Protein AF-A0A9P8DCQ0-F1 (afdb_monomer)

Organism: NCBI:txid1042133

Sequence (235 aa):
MNDKNYMPTCKTIYHKASIMKLSYSIAKILSLTAQFTSAELKCRPEGPVLPRPTALTKSPIFQAAANNLTETLNAALCGSITAGWPTNNVSFSLAVVSAEQDDPGVPIWEYHHLAAANTKGTKKLDRDSQYLIGSVTKVFTDYVLLKSGMNIDAPVTEYLPGLDGKSKIQWRDVTLRMLASYLGGTPANYGFSDFYLLKEVFLAYGLPTIEDDDYPPCGVIGLNKACTGQGTKNS

Mean predicted aligned error: 14.47 Å

Structure (mmCIF, N/CA/C/O backbone):
data_AF-A0A9P8DCQ0-F1
#
_entry.id   AF-A0A9P8DCQ0-F1
#
loop_
_atom_site.group_PDB
_atom_site.id
_atom_site.type_symbol
_atom_site.label_atom_id
_atom_site.label_alt_id
_atom_site.label_comp_id
_atom_site.label_asym_id
_atom_site.label_entity_id
_atom_site.label_seq_id
_atom_site.pdbx_PDB_ins_code
_atom_site.Cartn_x
_atom_site.Cartn_y
_atom_site.Cartn_z
_atom_site.occupancy
_atom_site.B_iso_or_equiv
_atom_site.auth_seq_id
_atom_site.auth_comp_id
_atom_site.auth_asym_id
_atom_site.auth_atom_id
_atom_site.pdbx_PDB_model_num
ATOM 1 N N . MET A 1 1 ? 21.197 -23.097 -12.018 1.00 29.58 1 MET A N 1
ATOM 2 C CA . MET A 1 1 ? 22.461 -23.277 -12.762 1.00 29.58 1 MET A CA 1
ATOM 3 C C . MET A 1 1 ? 22.389 -22.382 -13.991 1.00 29.58 1 MET A C 1
ATOM 5 O O . MET A 1 1 ? 21.412 -22.483 -14.720 1.00 29.58 1 MET A O 1
ATOM 9 N N . ASN A 1 2 ? 23.383 -21.500 -14.137 1.00 28.34 2 ASN A N 1
ATOM 10 C CA . ASN A 1 2 ? 23.559 -20.409 -15.114 1.00 28.34 2 ASN A CA 1
ATOM 11 C C . ASN A 1 2 ? 22.865 -19.065 -14.823 1.00 28.34 2 ASN A C 1
ATOM 13 O O . ASN A 1 2 ? 21.814 -18.736 -15.364 1.00 28.34 2 ASN A O 1
ATOM 17 N N . ASP A 1 3 ? 23.578 -18.279 -14.009 1.00 35.12 3 ASP A N 1
ATOM 18 C CA . ASP A 1 3 ? 23.578 -16.816 -13.943 1.00 35.12 3 ASP A CA 1
ATOM 19 C C . ASP A 1 3 ? 23.803 -16.161 -15.310 1.00 35.12 3 ASP A C 1
ATOM 21 O O . ASP A 1 3 ? 24.775 -16.496 -15.993 1.00 35.12 3 ASP A O 1
ATOM 25 N N . LYS A 1 4 ? 23.009 -15.131 -15.633 1.00 30.77 4 LYS A N 1
ATOM 26 C CA . LYS A 1 4 ? 23.483 -13.961 -16.390 1.00 30.77 4 LYS A CA 1
ATOM 27 C C . LYS A 1 4 ? 22.794 -12.689 -15.893 1.00 30.77 4 LYS A C 1
ATOM 29 O O . LYS A 1 4 ? 21.597 -12.501 -16.082 1.00 30.77 4 LYS A O 1
ATOM 34 N N . ASN A 1 5 ? 23.601 -11.816 -15.292 1.00 35.66 5 ASN A N 1
ATOM 35 C CA . ASN A 1 5 ? 23.309 -10.409 -15.031 1.00 35.66 5 ASN A CA 1
ATOM 36 C C . ASN A 1 5 ? 22.755 -9.733 -16.293 1.00 35.66 5 ASN A C 1
ATOM 38 O O . ASN A 1 5 ? 23.461 -9.629 -17.297 1.00 35.66 5 ASN A O 1
ATOM 42 N N . TYR A 1 6 ? 21.516 -9.252 -16.233 1.00 35.41 6 TYR A N 1
ATOM 43 C CA . TYR A 1 6 ? 20.923 -8.443 -17.292 1.00 35.41 6 TYR A CA 1
ATOM 44 C C . TYR A 1 6 ? 21.083 -6.961 -16.929 1.00 35.41 6 TYR A C 1
ATOM 46 O O . TYR A 1 6 ? 20.207 -6.353 -16.325 1.00 35.41 6 TYR A O 1
ATOM 54 N N . MET A 1 7 ? 22.239 -6.383 -17.263 1.00 33.69 7 MET A N 1
ATOM 55 C CA . MET A 1 7 ? 22.342 -4.934 -17.469 1.00 33.69 7 MET A CA 1
ATOM 56 C C . MET A 1 7 ? 21.831 -4.650 -18.887 1.00 33.69 7 MET A C 1
ATOM 58 O O . MET A 1 7 ? 22.452 -5.136 -19.839 1.00 33.69 7 MET A O 1
ATOM 62 N N . PRO A 1 8 ? 20.742 -3.887 -19.081 1.00 39.25 8 PRO A N 1
ATOM 63 C CA . PRO A 1 8 ? 20.335 -3.498 -20.419 1.00 39.25 8 PRO A CA 1
ATOM 64 C C . PRO A 1 8 ? 21.358 -2.495 -20.966 1.00 39.25 8 PRO A C 1
ATOM 66 O O . PRO A 1 8 ? 21.516 -1.382 -20.470 1.00 39.25 8 PRO A O 1
ATOM 69 N N . THR A 1 9 ? 22.102 -2.922 -21.982 1.00 39.12 9 THR A N 1
ATOM 70 C CA . THR A 1 9 ? 22.986 -2.055 -22.762 1.00 39.12 9 THR A CA 1
ATOM 71 C C . THR A 1 9 ? 22.140 -1.284 -23.771 1.00 39.12 9 THR A C 1
ATOM 73 O O . THR A 1 9 ? 21.475 -1.872 -24.622 1.00 39.12 9 THR A O 1
ATOM 76 N N . CYS A 1 10 ? 22.153 0.046 -23.673 1.00 38.25 10 CYS A N 1
ATOM 77 C CA . CYS A 1 10 ? 21.447 0.931 -24.597 1.00 38.25 10 CYS A CA 1
ATOM 78 C C . CYS A 1 10 ? 22.117 0.897 -25.980 1.00 38.25 10 CYS A C 1
ATOM 80 O O . CYS A 1 10 ? 23.258 1.337 -26.131 1.00 38.25 10 CYS A O 1
ATOM 82 N N . LYS A 1 11 ? 21.412 0.396 -27.002 1.00 34.62 11 LYS A N 1
ATOM 83 C CA . LYS A 1 11 ? 21.819 0.504 -28.410 1.00 34.62 11 LYS A CA 1
ATOM 84 C C . LYS A 1 11 ? 20.709 1.173 -29.216 1.00 34.62 11 LYS A C 1
ATOM 86 O O . LYS A 1 11 ? 19.638 0.607 -29.398 1.00 34.62 11 LYS A O 1
ATOM 91 N N . THR A 1 12 ? 20.991 2.367 -29.723 1.00 32.81 12 THR A N 1
ATOM 92 C CA . THR A 1 12 ? 20.125 3.110 -30.644 1.00 32.81 12 THR A CA 1
ATOM 93 C C . THR A 1 12 ? 20.248 2.511 -32.047 1.00 32.81 12 THR A C 1
ATOM 95 O O . THR A 1 12 ? 21.337 2.523 -32.621 1.00 32.81 12 THR A O 1
ATOM 98 N N . ILE A 1 13 ? 19.158 1.986 -32.616 1.00 35.69 13 ILE A N 1
ATOM 99 C CA . ILE A 1 13 ? 19.122 1.512 -34.009 1.00 35.69 13 ILE A CA 1
ATOM 100 C C . ILE A 1 13 ? 18.296 2.498 -34.839 1.00 35.69 13 ILE A C 1
ATOM 102 O O . ILE A 1 13 ? 17.079 2.573 -34.705 1.00 35.69 13 ILE A O 1
ATOM 106 N N . TYR A 1 14 ? 18.967 3.240 -35.720 1.00 32.09 14 TYR A N 1
ATOM 107 C CA . TYR A 1 14 ? 18.333 3.983 -36.809 1.00 32.09 14 TYR A CA 1
ATOM 108 C C . TYR A 1 14 ? 18.176 3.054 -38.019 1.00 32.09 14 TYR A C 1
ATOM 110 O O . TYR A 1 14 ? 19.175 2.612 -38.586 1.00 32.09 14 TYR A O 1
ATOM 118 N N . HIS A 1 15 ? 16.942 2.789 -38.456 1.00 32.66 15 HIS A N 1
ATOM 119 C CA . HIS A 1 15 ? 16.687 2.140 -39.745 1.00 32.66 15 HIS A CA 1
ATOM 120 C C . HIS A 1 15 ? 16.396 3.183 -40.831 1.00 32.66 15 HIS A C 1
ATOM 122 O O . HIS A 1 15 ? 15.429 3.937 -40.766 1.00 32.66 15 HIS A O 1
ATOM 128 N N . LYS A 1 16 ? 17.253 3.196 -41.857 1.00 34.62 16 LYS A N 1
ATOM 129 C CA . LYS A 1 16 ? 17.080 3.928 -43.118 1.00 34.62 16 LYS A CA 1
ATOM 130 C C . LYS A 1 16 ? 16.095 3.141 -43.995 1.00 34.62 16 LYS A C 1
ATOM 132 O O . LYS A 1 16 ? 16.391 2.008 -44.368 1.00 34.62 16 LYS A O 1
ATOM 137 N N . ALA A 1 17 ? 14.934 3.713 -44.308 1.00 32.06 17 ALA A N 1
ATOM 138 C CA . ALA A 1 17 ? 13.965 3.106 -45.220 1.00 32.06 17 ALA A CA 1
ATOM 139 C C . ALA A 1 17 ? 14.429 3.255 -46.682 1.00 32.06 17 ALA A C 1
ATOM 141 O O . ALA A 1 17 ? 14.790 4.348 -47.118 1.00 32.06 17 ALA A O 1
ATOM 142 N N . SER A 1 18 ? 14.420 2.148 -47.426 1.00 33.22 18 SER A N 1
ATOM 143 C CA . SER A 1 18 ? 14.695 2.101 -48.865 1.00 33.22 18 SER A CA 1
ATOM 144 C C . SER A 1 18 ? 13.376 2.171 -49.637 1.00 33.22 18 SER A C 1
ATOM 146 O O . SER A 1 18 ? 12.435 1.444 -49.324 1.00 33.22 18 SER A O 1
ATOM 148 N N . ILE A 1 19 ? 13.298 3.054 -50.634 1.00 38.53 19 ILE A N 1
ATOM 149 C CA . ILE A 1 19 ? 12.125 3.239 -51.497 1.00 38.53 19 ILE A CA 1
ATOM 150 C C . ILE A 1 19 ? 12.303 2.341 -52.724 1.00 38.53 19 ILE A C 1
ATOM 152 O O . ILE A 1 19 ? 13.235 2.549 -53.499 1.00 38.53 19 ILE A O 1
ATOM 156 N N . MET A 1 20 ? 11.398 1.381 -52.940 1.00 32.81 20 MET A N 1
ATOM 157 C CA . MET A 1 20 ? 11.328 0.613 -54.188 1.00 32.81 20 MET A CA 1
ATOM 158 C C . MET A 1 20 ? 9.995 0.864 -54.899 1.00 32.81 20 MET A C 1
ATOM 160 O O . MET A 1 20 ? 8.933 0.905 -54.281 1.00 32.81 20 MET A O 1
ATOM 164 N N . LYS A 1 21 ? 10.099 1.121 -56.206 1.00 34.47 21 LYS A N 1
ATOM 165 C CA . LYS A 1 21 ? 9.047 1.632 -57.087 1.00 34.47 21 LYS A CA 1
ATOM 166 C C . LYS A 1 21 ? 7.967 0.597 -57.410 1.00 34.47 21 LYS A C 1
ATOM 168 O O . LYS A 1 21 ? 8.227 -0.591 -57.568 1.00 34.47 21 LYS A O 1
ATOM 173 N N . LEU A 1 22 ? 6.771 1.148 -57.581 1.00 36.00 22 LEU A N 1
ATOM 174 C CA . LEU A 1 22 ? 5.516 0.548 -58.014 1.00 36.00 22 LEU A CA 1
ATOM 175 C C . LEU A 1 22 ? 5.602 -0.005 -59.452 1.00 36.00 22 LEU A C 1
ATOM 177 O O . LEU A 1 22 ? 6.046 0.705 -60.353 1.00 36.00 22 LEU A O 1
ATOM 181 N N . SER A 1 23 ? 5.077 -1.209 -59.692 1.00 35.44 23 SER A N 1
ATOM 182 C CA . SER A 1 23 ? 4.563 -1.595 -61.013 1.00 35.44 23 SER A CA 1
ATOM 183 C C . SER A 1 23 ? 3.246 -2.357 -60.843 1.00 35.44 23 SER A C 1
ATOM 185 O O . SER A 1 23 ? 3.130 -3.254 -60.011 1.00 35.44 23 SER A O 1
ATOM 187 N N . TYR A 1 24 ? 2.232 -1.894 -61.571 1.00 43.34 24 TYR A N 1
ATOM 188 C CA . TYR A 1 24 ? 0.854 -2.375 -61.567 1.00 43.34 24 TYR A CA 1
ATOM 189 C C . TYR A 1 24 ? 0.715 -3.634 -62.424 1.00 43.34 24 TYR A C 1
ATOM 191 O O . TYR A 1 24 ? 1.209 -3.653 -63.550 1.00 43.34 24 TYR A O 1
ATOM 199 N N . SER A 1 25 ? -0.072 -4.611 -61.972 1.00 39.50 25 SER A N 1
ATOM 200 C CA . SER A 1 25 ? -0.915 -5.430 -62.854 1.00 39.50 25 SER A CA 1
ATOM 201 C C . SER A 1 25 ? -2.042 -6.099 -62.071 1.00 39.50 25 SER A C 1
ATOM 203 O O . SER A 1 25 ? -1.888 -6.516 -60.928 1.00 39.50 25 SER A O 1
ATOM 205 N N . ILE A 1 26 ? -3.205 -6.096 -62.709 1.00 50.81 26 ILE A N 1
ATOM 206 C CA . ILE A 1 26 ? -4.545 -6.284 -62.161 1.00 50.81 26 ILE A CA 1
ATOM 207 C C . ILE A 1 26 ? -4.890 -7.775 -62.133 1.00 50.81 26 ILE A C 1
ATOM 209 O O . ILE A 1 26 ? -4.870 -8.424 -63.173 1.00 50.81 26 ILE A O 1
ATOM 213 N N . ALA A 1 27 ? -5.322 -8.288 -60.982 1.00 43.25 27 ALA A N 1
ATOM 214 C CA . ALA A 1 27 ? -6.131 -9.500 -60.912 1.00 43.25 27 ALA A CA 1
ATOM 215 C C . ALA A 1 27 ? -7.228 -9.298 -59.863 1.00 43.25 27 ALA A C 1
ATOM 217 O O . ALA A 1 27 ? -6.975 -9.227 -58.662 1.00 43.25 27 ALA A O 1
ATOM 218 N N . LYS A 1 28 ? -8.459 -9.141 -60.356 1.00 46.97 28 LYS A N 1
ATOM 219 C CA . LYS A 1 28 ? -9.685 -9.079 -59.562 1.00 46.97 28 LYS A CA 1
ATOM 220 C C . LYS A 1 28 ? -9.848 -10.398 -58.804 1.00 46.97 28 LYS A C 1
ATOM 222 O O . LYS A 1 28 ? -10.076 -11.425 -59.436 1.00 46.97 28 LYS A O 1
ATOM 227 N N . ILE A 1 29 ? -9.799 -10.357 -57.475 1.00 46.56 29 ILE A N 1
ATOM 228 C CA . ILE A 1 29 ? -10.346 -11.418 -56.627 1.00 46.56 29 ILE A CA 1
ATOM 229 C C . ILE A 1 29 ? -11.348 -10.779 -55.674 1.00 46.56 29 ILE A C 1
ATOM 231 O O . ILE A 1 29 ? -11.058 -9.832 -54.947 1.00 46.56 29 ILE A O 1
ATOM 235 N N . LEU A 1 30 ? -12.561 -11.304 -55.775 1.00 49.69 30 LEU A N 1
ATOM 236 C CA . LEU A 1 30 ? -13.722 -11.035 -54.958 1.00 49.69 30 LEU A CA 1
ATOM 237 C C . LEU A 1 30 ? -13.410 -11.437 -53.507 1.00 49.69 30 LEU A C 1
ATOM 239 O O . LEU A 1 30 ? -13.462 -12.614 -53.170 1.00 49.69 30 LEU A O 1
ATOM 243 N N . SER A 1 31 ? -13.101 -10.464 -52.657 1.00 40.66 31 SER A N 1
ATOM 244 C CA . SER A 1 31 ? -13.114 -10.650 -51.208 1.00 40.66 31 SER A CA 1
ATOM 245 C C . SER A 1 31 ? -14.017 -9.589 -50.623 1.00 40.66 31 SER A C 1
ATOM 247 O O . SER A 1 31 ? -13.700 -8.401 -50.617 1.00 40.66 31 SER A O 1
ATOM 249 N N . LEU A 1 32 ? -15.176 -10.051 -50.170 1.00 45.62 32 LEU A N 1
ATOM 250 C CA . LEU A 1 32 ? -16.113 -9.336 -49.327 1.00 45.62 32 LEU A CA 1
ATOM 251 C C . LEU A 1 32 ? -15.395 -9.023 -48.004 1.00 45.62 32 LEU A C 1
ATOM 253 O O . LEU A 1 32 ? -15.536 -9.734 -47.014 1.00 45.62 32 LEU A O 1
ATOM 257 N N . THR A 1 33 ? -14.531 -8.009 -47.996 1.00 46.78 33 THR A N 1
ATOM 258 C CA . THR A 1 33 ? -13.941 -7.505 -46.762 1.00 46.78 33 THR A CA 1
ATOM 259 C C . THR A 1 33 ? -15.054 -6.797 -46.019 1.00 46.78 33 THR A C 1
ATOM 261 O O . THR A 1 33 ? -15.404 -5.660 -46.341 1.00 46.78 33 THR A O 1
ATOM 264 N N . ALA A 1 34 ? -15.629 -7.505 -45.048 1.00 46.94 34 ALA A N 1
ATOM 265 C CA . ALA A 1 34 ? -16.358 -6.895 -43.958 1.00 46.94 34 ALA A CA 1
ATOM 266 C C . ALA A 1 34 ? -15.535 -5.694 -43.487 1.00 46.94 34 ALA A C 1
ATOM 268 O O . ALA A 1 34 ? -14.396 -5.835 -43.038 1.00 46.94 34 ALA A O 1
ATOM 269 N N . GLN A 1 35 ? -16.090 -4.501 -43.669 1.00 44.62 35 GLN A N 1
ATOM 270 C CA . GLN A 1 35 ? -15.614 -3.327 -42.970 1.00 44.62 35 GLN A CA 1
ATOM 271 C C . GLN A 1 35 ? -15.787 -3.661 -41.491 1.00 44.62 35 GLN A C 1
ATOM 273 O O . GLN A 1 35 ? -16.899 -3.628 -40.969 1.00 44.62 35 GLN A O 1
ATOM 278 N N . PHE A 1 36 ? -14.703 -4.049 -40.819 1.00 48.69 36 PHE A N 1
ATOM 279 C CA . PHE A 1 36 ? -14.660 -3.961 -39.372 1.00 48.69 36 PHE A CA 1
ATOM 280 C C . PHE A 1 36 ? -14.778 -2.475 -39.073 1.00 48.69 36 PHE A C 1
ATOM 282 O O . PHE A 1 36 ? -13.815 -1.718 -39.164 1.00 48.69 36 PHE A O 1
ATOM 289 N N . THR A 1 37 ? -16.004 -2.038 -38.810 1.00 45.09 37 THR A N 1
ATOM 290 C CA . THR A 1 37 ? -16.252 -0.774 -38.147 1.00 45.09 37 THR A CA 1
ATOM 291 C C . THR A 1 37 ? -15.443 -0.828 -36.861 1.00 45.09 37 THR A C 1
ATOM 293 O O . THR A 1 37 ? -15.770 -1.600 -35.957 1.00 45.09 37 THR A O 1
ATOM 296 N N . SER A 1 38 ? -14.371 -0.046 -36.775 1.00 51.38 38 SER A N 1
ATOM 297 C CA . SER A 1 38 ? -13.832 0.361 -35.487 1.00 51.38 38 SER A CA 1
ATOM 298 C C . SER A 1 38 ? -14.968 1.100 -34.794 1.00 51.38 38 SER A C 1
ATOM 300 O O . SER A 1 38 ? -15.191 2.282 -35.047 1.00 51.38 38 SER A O 1
ATOM 302 N N . ALA A 1 39 ? -15.762 0.385 -34.000 1.00 49.53 39 ALA A N 1
ATOM 303 C CA . ALA A 1 39 ? -16.695 1.013 -33.093 1.00 49.53 39 ALA A CA 1
ATOM 304 C C . ALA A 1 39 ? -15.829 1.764 -32.080 1.00 49.53 39 ALA A C 1
ATOM 306 O O . ALA A 1 39 ? -15.316 1.176 -31.128 1.00 49.53 39 ALA A O 1
ATOM 307 N N . GLU A 1 40 ? -15.579 3.049 -32.344 1.00 53.84 40 GLU A N 1
ATOM 308 C CA . GLU A 1 40 ? -15.023 3.951 -31.347 1.00 53.84 40 GLU A CA 1
ATOM 309 C C . GLU A 1 40 ? -15.917 3.848 -30.111 1.00 53.84 40 GLU A C 1
ATOM 311 O O . GLU A 1 40 ? -17.104 4.177 -30.132 1.00 53.84 40 GLU A O 1
ATOM 316 N N . LEU A 1 41 ? -15.327 3.352 -29.029 1.00 54.00 41 LEU A N 1
ATOM 317 C CA . LEU A 1 41 ? -15.967 3.050 -27.756 1.00 54.00 41 LEU A CA 1
ATOM 318 C C . LEU A 1 41 ? -16.305 4.332 -26.964 1.00 54.00 41 LEU A C 1
ATOM 320 O O . LEU A 1 41 ? -16.111 4.380 -25.753 1.00 54.00 41 LEU A O 1
ATOM 324 N N . LYS A 1 42 ? -16.741 5.404 -27.636 1.00 55.81 42 LYS A N 1
ATOM 325 C CA . LYS A 1 42 ? -16.906 6.742 -27.043 1.00 55.81 42 LYS A CA 1
ATOM 326 C C . LYS A 1 42 ? -18.213 6.939 -26.273 1.00 55.81 42 LYS A C 1
ATOM 328 O O . LYS A 1 42 ? -18.301 7.890 -25.509 1.00 55.81 42 LYS A O 1
ATOM 333 N N . CYS A 1 43 ? -19.199 6.050 -26.422 1.00 60.88 43 CYS A N 1
ATOM 334 C CA . CYS A 1 43 ? -20.544 6.263 -25.870 1.00 60.88 43 CYS A CA 1
ATOM 335 C C . CYS A 1 43 ? -21.141 5.018 -25.193 1.00 60.88 43 CYS A C 1
ATOM 337 O O . CYS A 1 43 ? -22.285 4.661 -25.470 1.00 60.88 43 CYS A O 1
ATOM 339 N N . ARG A 1 44 ? -20.392 4.321 -24.326 1.00 66.25 44 ARG A N 1
ATOM 340 C CA . ARG A 1 44 ? -20.996 3.275 -23.481 1.00 66.25 44 ARG A CA 1
ATOM 341 C C . ARG A 1 44 ? -21.412 3.867 -22.126 1.00 66.25 44 ARG A C 1
ATOM 343 O O . ARG A 1 44 ? -20.624 4.633 -21.572 1.00 66.25 44 ARG A O 1
ATOM 350 N N . PRO A 1 45 ? -22.595 3.520 -21.584 1.00 69.88 45 PRO A N 1
ATOM 351 C CA . PRO A 1 45 ? -22.940 3.833 -20.200 1.00 69.88 45 PRO A CA 1
ATOM 352 C C . PRO A 1 45 ? -21.831 3.360 -19.256 1.00 69.88 45 PRO A C 1
ATOM 354 O O . PRO A 1 45 ? -21.220 2.312 -19.496 1.00 69.88 45 PRO A O 1
ATOM 357 N N . GLU A 1 46 ? -21.563 4.121 -18.196 1.00 65.50 46 GLU A N 1
ATOM 358 C CA . GLU A 1 46 ? -20.648 3.685 -17.143 1.00 65.50 46 GLU A CA 1
ATOM 359 C C . GLU A 1 46 ? -21.152 2.356 -16.572 1.00 65.50 46 GLU A C 1
ATOM 361 O O . GLU A 1 46 ? -22.247 2.254 -16.024 1.00 65.50 46 GLU A O 1
ATOM 366 N N . GLY A 1 47 ? -20.378 1.298 -16.786 1.00 72.12 47 GLY A N 1
ATOM 367 C CA . GLY A 1 47 ? -20.773 -0.050 -16.422 1.00 72.12 47 GLY A CA 1
ATOM 368 C C . GLY A 1 47 ? -19.718 -1.084 -16.809 1.00 72.12 47 GLY A C 1
ATOM 369 O O . GLY A 1 47 ? -18.789 -0.779 -17.576 1.00 72.12 47 GLY A O 1
ATOM 370 N N . PRO A 1 48 ? -19.830 -2.312 -16.273 1.00 68.56 48 PRO A N 1
ATOM 371 C CA . PRO A 1 48 ? -18.925 -3.400 -16.608 1.00 68.56 48 PRO A CA 1
ATOM 372 C C . PRO A 1 48 ? -18.966 -3.686 -18.109 1.00 68.56 48 PRO A C 1
ATOM 374 O O . PRO A 1 48 ? -20.038 -3.847 -18.691 1.00 68.56 48 PRO A O 1
ATOM 377 N N . VAL A 1 49 ? -17.795 -3.783 -18.742 1.00 69.81 49 VAL A N 1
ATOM 378 C CA . VAL A 1 49 ? -17.722 -4.310 -20.109 1.00 69.81 49 VAL A CA 1
ATOM 379 C C . VAL A 1 49 ? -18.000 -5.800 -20.031 1.00 69.81 49 VAL A C 1
ATOM 381 O O . VAL A 1 49 ? -17.241 -6.537 -19.399 1.00 69.81 49 VAL A O 1
ATOM 384 N N . LEU A 1 50 ? -19.103 -6.217 -20.647 1.00 76.00 50 LEU A N 1
ATOM 385 C CA . LEU A 1 50 ? -19.480 -7.616 -20.771 1.00 76.00 50 LEU A CA 1
ATOM 386 C C . LEU A 1 50 ? -19.328 -8.072 -22.235 1.00 76.00 50 LEU A C 1
ATOM 388 O O . LEU A 1 50 ? -19.696 -7.319 -23.138 1.00 76.00 50 LEU A O 1
ATOM 392 N N . PRO A 1 51 ? -18.819 -9.292 -22.478 1.00 76.62 51 PRO A N 1
ATOM 393 C CA . PRO A 1 51 ? -18.306 -10.226 -21.476 1.00 76.62 51 PRO A CA 1
ATOM 394 C C . PRO A 1 51 ? -16.990 -9.735 -20.853 1.00 76.62 51 PRO A C 1
ATOM 396 O O . PRO A 1 51 ? -16.234 -8.983 -21.471 1.00 76.62 51 PRO A O 1
ATOM 399 N N . ARG A 1 52 ? -16.727 -10.161 -19.610 1.00 76.31 52 ARG A N 1
ATOM 400 C CA . ARG A 1 52 ? -15.457 -9.889 -18.926 1.00 76.31 52 ARG A CA 1
ATOM 401 C C . ARG A 1 52 ? -14.304 -10.345 -19.834 1.00 76.31 52 ARG A C 1
ATOM 403 O O . ARG A 1 52 ? -14.342 -11.488 -20.290 1.00 76.31 52 ARG A O 1
ATOM 410 N N . PRO A 1 53 ? -13.281 -9.511 -20.080 1.00 78.81 53 PRO A N 1
ATOM 411 C CA . PRO A 1 53 ? -12.119 -9.938 -20.844 1.00 78.81 53 PRO A CA 1
ATOM 412 C C . PRO A 1 53 ? -11.422 -11.128 -20.177 1.00 78.81 53 PRO A C 1
ATOM 414 O O . PRO A 1 53 ? -11.020 -11.051 -19.017 1.00 78.81 53 PRO A O 1
ATOM 417 N N . THR A 1 54 ? -11.255 -12.209 -20.930 1.00 83.69 54 THR A N 1
ATOM 418 C CA . THR A 1 54 ? -10.473 -13.390 -20.546 1.00 83.69 54 THR A CA 1
ATOM 419 C C . THR A 1 54 ? -9.175 -13.427 -21.352 1.00 83.69 54 THR A C 1
ATOM 421 O O . THR A 1 54 ? -9.123 -12.893 -22.460 1.00 83.69 54 THR A O 1
ATOM 424 N N . ALA A 1 55 ? -8.130 -14.078 -20.834 1.00 86.69 55 ALA A N 1
ATOM 425 C CA . ALA A 1 55 ? -6.845 -14.245 -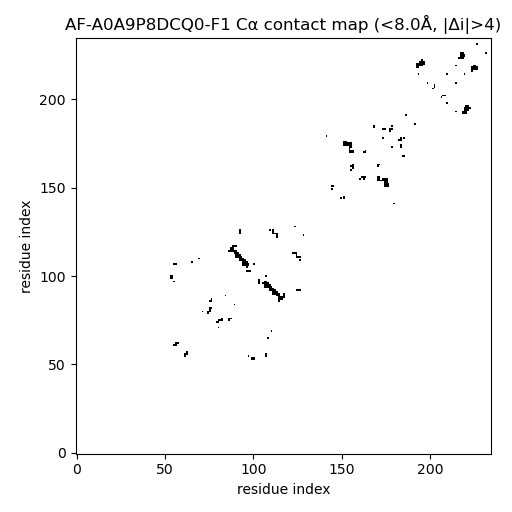21.526 1.00 86.69 55 ALA A CA 1
ATOM 426 C C . ALA A 1 55 ? -6.192 -12.922 -21.990 1.00 86.69 55 ALA A C 1
ATOM 428 O O . ALA A 1 55 ? -5.737 -12.801 -23.130 1.00 86.69 55 ALA A O 1
ATOM 429 N N . LEU A 1 56 ? -6.117 -11.927 -21.094 1.00 89.56 56 LEU A N 1
ATOM 430 C CA . LEU A 1 56 ? -5.521 -10.609 -21.370 1.00 89.56 56 LEU A CA 1
ATOM 431 C C . LEU A 1 56 ? -4.109 -10.688 -21.970 1.00 89.56 56 LEU A C 1
ATOM 433 O O . LEU A 1 56 ? -3.767 -9.875 -22.822 1.00 89.56 56 LEU A O 1
ATOM 437 N N . THR A 1 57 ? -3.321 -11.700 -21.608 1.00 90.56 57 THR A N 1
ATOM 438 C CA . THR A 1 57 ? -1.979 -11.948 -22.162 1.00 90.56 57 THR A CA 1
ATOM 439 C C . THR A 1 57 ? -1.962 -12.179 -23.673 1.00 90.56 57 THR A C 1
ATOM 441 O O . THR A 1 57 ? -0.933 -11.948 -24.300 1.00 90.56 57 THR A O 1
ATOM 444 N N . LYS A 1 58 ? -3.079 -12.608 -24.276 1.00 91.88 58 LYS A N 1
ATOM 445 C CA . LYS A 1 58 ? -3.234 -12.801 -25.729 1.00 91.88 58 LYS A CA 1
ATOM 446 C C . LYS A 1 58 ? -3.742 -11.546 -26.445 1.00 91.88 58 LYS A C 1
ATOM 448 O O . LYS A 1 58 ? -3.787 -11.524 -27.672 1.00 91.88 58 LYS A O 1
ATOM 453 N N . SER A 1 59 ? -4.153 -10.516 -25.703 1.00 92.25 59 SER A N 1
ATOM 454 C CA . SER A 1 59 ? -4.652 -9.273 -26.289 1.00 92.25 59 SER A CA 1
ATOM 455 C C . SER A 1 59 ? -3.489 -8.441 -26.839 1.00 92.25 59 SER A C 1
ATOM 457 O O . SER A 1 59 ? -2.609 -8.059 -26.063 1.00 92.25 59 SER A O 1
ATOM 459 N N . PRO A 1 60 ? -3.491 -8.074 -28.135 1.00 95.25 60 PRO A N 1
ATOM 460 C CA . PRO A 1 60 ? -2.433 -7.244 -28.708 1.00 95.25 60 PRO A CA 1
ATOM 461 C C . PRO A 1 60 ? -2.390 -5.850 -28.070 1.00 95.25 60 PRO A C 1
ATOM 463 O O . PRO A 1 60 ? -1.320 -5.267 -27.931 1.00 95.25 60 PRO A O 1
ATOM 466 N N . ILE A 1 61 ? -3.540 -5.332 -27.623 1.00 94.56 61 ILE A N 1
ATOM 467 C CA . ILE A 1 61 ? -3.629 -4.041 -26.930 1.00 94.56 61 ILE A CA 1
ATOM 468 C C . ILE A 1 61 ? -2.932 -4.127 -25.570 1.00 94.56 61 ILE A C 1
ATOM 470 O O . ILE A 1 61 ? -2.149 -3.246 -25.225 1.00 94.56 61 ILE A O 1
ATOM 474 N N . PHE A 1 62 ? -3.190 -5.197 -24.812 1.00 94.62 62 PHE A N 1
ATOM 475 C CA . PHE A 1 62 ? -2.543 -5.398 -23.517 1.00 94.62 62 PHE A CA 1
ATOM 476 C C . PHE A 1 62 ? -1.034 -5.594 -23.679 1.00 94.62 62 PHE A C 1
ATOM 478 O O . PHE A 1 62 ? -0.265 -4.946 -22.981 1.00 94.62 62 PHE A O 1
ATOM 485 N N . GLN A 1 63 ? -0.605 -6.426 -24.632 1.00 96.25 63 GLN A N 1
ATOM 486 C CA . GLN A 1 63 ? 0.815 -6.646 -24.919 1.00 96.25 63 GLN A CA 1
ATOM 487 C C . GLN A 1 63 ? 1.525 -5.345 -25.312 1.00 96.25 63 GLN A C 1
ATOM 489 O O . GLN A 1 63 ? 2.594 -5.047 -24.785 1.00 96.25 63 GLN A O 1
ATOM 494 N N . ALA A 1 64 ? 0.920 -4.541 -26.192 1.00 98.06 64 ALA A N 1
ATOM 495 C CA . ALA A 1 64 ? 1.466 -3.244 -26.577 1.00 98.06 64 ALA A CA 1
ATOM 496 C C . ALA A 1 64 ? 1.578 -2.294 -25.373 1.00 98.06 64 ALA A C 1
ATOM 498 O O . ALA A 1 64 ? 2.622 -1.672 -25.186 1.00 98.06 64 ALA A O 1
ATOM 499 N N . ALA A 1 65 ? 0.546 -2.222 -24.526 1.00 97.81 65 ALA A N 1
ATOM 500 C CA . ALA A 1 65 ? 0.561 -1.395 -23.320 1.00 97.81 65 ALA A CA 1
ATOM 501 C C . ALA A 1 65 ? 1.613 -1.865 -22.298 1.00 97.81 65 ALA A C 1
ATOM 503 O O . ALA A 1 65 ? 2.347 -1.048 -21.751 1.00 97.81 65 ALA A O 1
ATOM 504 N N . ALA A 1 66 ? 1.727 -3.175 -22.073 1.00 97.69 66 ALA A N 1
ATOM 505 C CA . ALA A 1 66 ? 2.707 -3.776 -21.172 1.00 97.69 66 ALA A CA 1
ATOM 506 C C . ALA A 1 66 ? 4.151 -3.5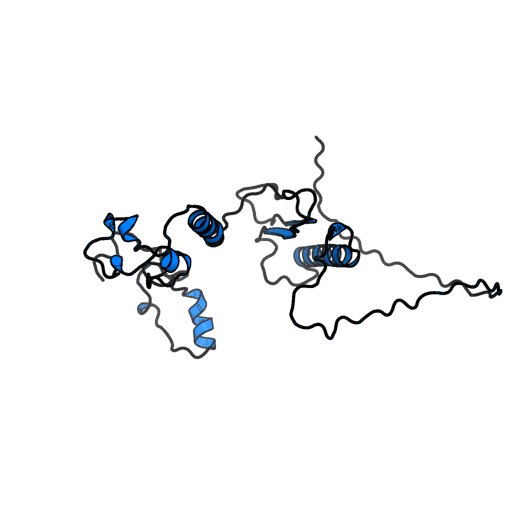27 -21.644 1.00 97.69 66 ALA A C 1
ATOM 508 O O . ALA A 1 66 ? 5.016 -3.146 -20.849 1.00 97.69 66 ALA A O 1
ATOM 509 N N . ASN A 1 67 ? 4.406 -3.674 -22.949 1.00 98.19 67 ASN A N 1
ATOM 510 C CA . ASN A 1 67 ? 5.700 -3.356 -23.553 1.00 98.19 67 ASN A CA 1
ATOM 511 C C . ASN A 1 67 ? 6.018 -1.866 -23.411 1.00 98.19 67 ASN A C 1
ATOM 513 O O . ASN A 1 67 ? 7.097 -1.512 -22.943 1.00 98.19 67 ASN A O 1
ATOM 517 N N . ASN A 1 68 ? 5.061 -0.993 -23.727 1.00 98.38 68 ASN A N 1
ATOM 518 C CA . ASN A 1 68 ? 5.261 0.447 -23.620 1.00 98.38 68 ASN A CA 1
ATOM 519 C C . ASN A 1 68 ? 5.497 0.904 -22.168 1.00 98.38 68 ASN A C 1
ATOM 521 O O . ASN A 1 68 ? 6.359 1.750 -21.922 1.00 98.38 68 ASN A O 1
ATOM 525 N N . LEU A 1 69 ? 4.805 0.310 -21.191 1.00 97.88 69 LEU A N 1
ATOM 526 C CA . LEU A 1 69 ? 5.065 0.549 -19.770 1.00 97.88 69 LEU A CA 1
ATOM 527 C C . LEU A 1 69 ? 6.479 0.100 -19.374 1.00 97.88 69 LEU A C 1
ATOM 529 O O . LEU A 1 69 ? 7.190 0.843 -18.701 1.00 97.88 69 LEU A O 1
ATOM 533 N N . THR A 1 70 ? 6.911 -1.077 -19.833 1.00 98.44 70 THR A N 1
ATOM 534 C CA . THR A 1 70 ? 8.269 -1.598 -19.596 1.00 98.44 70 THR A CA 1
ATOM 535 C C . THR A 1 70 ? 9.332 -0.650 -20.156 1.00 98.44 70 THR A C 1
ATOM 537 O O . THR A 1 70 ? 10.285 -0.300 -19.462 1.00 98.44 70 THR A O 1
ATOM 540 N N . GLU A 1 71 ? 9.155 -0.189 -21.395 1.00 98.31 71 GLU A N 1
ATOM 541 C CA . GLU A 1 71 ? 10.042 0.784 -22.043 1.00 98.31 71 GLU A CA 1
ATOM 542 C C . GLU A 1 71 ? 10.071 2.121 -21.299 1.00 98.31 71 GLU A C 1
ATOM 544 O O . GLU A 1 71 ? 11.145 2.680 -21.086 1.00 98.31 71 GLU A O 1
ATOM 549 N N . THR A 1 72 ? 8.913 2.608 -20.850 1.00 97.69 72 THR A N 1
ATOM 550 C CA . THR A 1 72 ? 8.799 3.864 -20.095 1.00 97.69 72 THR A CA 1
ATOM 551 C C . THR A 1 72 ? 9.528 3.779 -18.758 1.00 97.69 72 THR A C 1
ATOM 553 O O . THR A 1 72 ? 10.280 4.689 -18.406 1.00 97.69 72 THR A O 1
ATOM 556 N N . LEU A 1 73 ? 9.361 2.672 -18.027 1.00 97.44 73 LEU A N 1
ATOM 557 C CA . LEU A 1 73 ? 10.071 2.434 -16.770 1.00 97.44 73 LEU A CA 1
ATOM 558 C C . LEU A 1 73 ? 11.583 2.359 -17.005 1.00 97.44 73 LEU A C 1
ATOM 560 O O . LEU A 1 73 ? 12.336 3.042 -16.315 1.00 97.44 73 LEU A O 1
ATOM 564 N N . ASN A 1 74 ? 12.031 1.627 -18.029 1.00 97.38 74 ASN A N 1
ATOM 565 C CA . ASN A 1 74 ? 13.447 1.577 -18.401 1.00 97.38 74 ASN A CA 1
ATOM 566 C C . ASN A 1 74 ? 13.995 2.967 -18.755 1.00 97.38 74 ASN A C 1
ATOM 568 O O . ASN A 1 74 ? 15.064 3.346 -18.281 1.00 97.38 74 ASN A O 1
ATOM 572 N N . ALA A 1 75 ? 13.261 3.752 -19.544 1.00 97.19 75 ALA A N 1
ATOM 573 C CA . ALA A 1 75 ? 13.661 5.103 -19.920 1.00 97.19 75 ALA A CA 1
ATOM 574 C C . ALA A 1 75 ? 13.763 6.038 -18.703 1.00 97.19 75 ALA A C 1
ATOM 576 O O . ALA A 1 75 ? 14.698 6.838 -18.632 1.00 97.19 75 ALA A O 1
ATOM 577 N N . ALA A 1 76 ? 12.857 5.908 -17.728 1.00 96.12 76 ALA A N 1
ATOM 578 C CA . ALA A 1 76 ? 12.915 6.643 -16.466 1.00 96.12 76 ALA A CA 1
ATOM 579 C C . ALA A 1 76 ? 14.142 6.246 -15.628 1.00 96.12 76 ALA A C 1
ATOM 581 O O . ALA A 1 76 ? 14.869 7.107 -15.131 1.00 96.12 76 ALA A O 1
ATOM 582 N N . LEU A 1 77 ? 14.429 4.946 -15.515 1.00 95.75 77 LEU A N 1
ATOM 583 C CA . LEU A 1 77 ? 15.595 4.445 -14.782 1.00 95.75 77 LEU A CA 1
ATOM 584 C C . LEU A 1 77 ? 16.925 4.832 -15.438 1.00 95.75 77 LEU A C 1
ATOM 586 O O . LEU A 1 77 ? 17.889 5.130 -14.735 1.00 95.75 77 LEU A O 1
ATOM 590 N N . CYS A 1 78 ? 16.977 4.871 -16.771 1.00 93.88 78 CYS A N 1
ATOM 591 C CA . CYS A 1 78 ? 18.144 5.318 -17.532 1.00 93.88 78 CYS A CA 1
ATOM 592 C C . CYS A 1 78 ? 18.275 6.849 -17.613 1.00 93.88 78 CYS A C 1
ATOM 594 O O . CYS A 1 78 ? 19.225 7.339 -18.220 1.00 93.88 78 CYS A O 1
ATOM 596 N N . GLY A 1 79 ? 17.329 7.609 -17.052 1.00 93.31 79 GLY A N 1
ATOM 597 C CA . GLY A 1 79 ? 17.336 9.074 -17.080 1.00 93.31 79 GLY A CA 1
ATOM 598 C C . GLY A 1 79 ? 17.014 9.691 -18.446 1.00 93.31 79 GLY A C 1
ATOM 599 O O . GLY A 1 79 ? 17.206 10.887 -18.630 1.00 93.31 79 GLY A O 1
ATOM 600 N N . SER A 1 80 ? 16.516 8.901 -19.404 1.00 95.62 80 SER A N 1
ATOM 601 C CA . SER A 1 80 ? 15.991 9.418 -20.681 1.00 95.62 80 SER A CA 1
ATOM 602 C C . SER A 1 80 ? 14.641 10.119 -20.503 1.00 95.62 80 SER A C 1
ATOM 604 O O . SER A 1 80 ? 14.281 10.982 -21.297 1.00 95.62 80 SER A O 1
ATOM 606 N N . ILE A 1 81 ? 13.908 9.760 -19.447 1.00 95.19 81 ILE A N 1
ATOM 607 C CA . ILE A 1 81 ? 12.709 10.449 -18.971 1.00 95.19 81 ILE A CA 1
ATOM 608 C C . ILE A 1 81 ? 12.956 10.857 -17.517 1.00 95.19 81 ILE A C 1
ATOM 610 O O . ILE A 1 81 ? 13.491 10.074 -16.731 1.00 95.19 81 ILE A O 1
ATOM 614 N N . THR A 1 82 ? 12.566 12.075 -17.141 1.00 94.62 82 THR A N 1
ATOM 615 C CA . THR A 1 82 ? 12.643 12.529 -15.748 1.00 94.62 82 THR A CA 1
ATOM 616 C C . THR A 1 82 ? 11.646 11.750 -14.894 1.00 94.62 82 THR A C 1
ATOM 618 O O . THR A 1 82 ? 10.435 11.894 -15.047 1.00 94.62 82 THR A O 1
ATOM 621 N N . ALA A 1 83 ? 12.157 10.930 -13.979 1.00 92.19 83 ALA A N 1
ATOM 622 C CA . ALA A 1 83 ? 11.340 10.257 -12.980 1.00 92.19 83 ALA A CA 1
ATOM 623 C C . ALA A 1 83 ? 10.932 11.230 -11.863 1.00 92.19 83 ALA A C 1
ATOM 625 O O . ALA A 1 83 ? 11.716 12.083 -11.451 1.00 92.19 83 ALA A O 1
ATOM 626 N N . GLY A 1 84 ? 9.730 11.053 -11.312 1.00 89.50 84 GLY A N 1
ATOM 627 C CA . GLY A 1 84 ? 9.256 11.802 -10.139 1.00 89.50 84 GLY A CA 1
ATOM 628 C C . GLY A 1 84 ? 9.832 11.317 -8.800 1.00 89.50 84 GLY A C 1
ATOM 629 O O . GLY A 1 84 ? 9.307 11.671 -7.750 1.00 89.50 84 GLY A O 1
ATOM 630 N N . TRP A 1 85 ? 10.855 10.459 -8.815 1.00 91.19 85 TRP A N 1
ATOM 631 C CA . TRP A 1 85 ? 11.445 9.838 -7.627 1.00 91.19 85 TRP A CA 1
ATOM 632 C C . TRP A 1 85 ? 12.947 9.571 -7.836 1.00 91.19 85 TRP A C 1
ATOM 634 O O . TRP A 1 85 ? 13.402 9.496 -8.981 1.00 91.19 85 TRP A O 1
ATOM 644 N N . PRO A 1 86 ? 13.739 9.391 -6.760 1.00 91.06 86 PRO A N 1
ATOM 645 C CA . PRO A 1 86 ? 15.166 9.103 -6.882 1.00 91.06 86 PRO A CA 1
ATOM 646 C C . PRO A 1 86 ? 15.387 7.646 -7.322 1.00 91.06 86 PRO A C 1
ATOM 648 O O . PRO A 1 86 ? 15.431 6.721 -6.508 1.00 91.06 86 PRO A O 1
ATOM 651 N N . THR A 1 87 ? 15.515 7.431 -8.632 1.00 91.94 87 THR A N 1
ATOM 652 C CA . THR A 1 87 ? 15.606 6.103 -9.275 1.00 91.94 87 THR A CA 1
ATOM 653 C C . THR A 1 87 ? 16.784 5.255 -8.790 1.00 91.94 87 THR A C 1
ATOM 655 O O . THR A 1 87 ? 16.695 4.027 -8.756 1.00 91.94 87 THR A O 1
ATOM 658 N N . ASN A 1 88 ? 17.874 5.891 -8.359 1.00 91.69 88 ASN A N 1
ATOM 659 C CA . ASN A 1 88 ? 19.050 5.232 -7.791 1.00 91.69 88 ASN A CA 1
ATOM 660 C C . ASN A 1 88 ? 18.864 4.762 -6.338 1.00 91.69 88 ASN A C 1
ATOM 662 O O . ASN A 1 88 ? 19.643 3.918 -5.889 1.00 91.69 88 ASN A O 1
ATOM 666 N N . ASN A 1 89 ? 17.841 5.261 -5.634 1.00 92.69 89 ASN A N 1
ATOM 667 C CA . ASN A 1 89 ? 17.577 4.969 -4.223 1.00 92.69 89 ASN A CA 1
ATOM 668 C C . ASN A 1 89 ? 16.318 4.126 -3.990 1.00 92.69 89 ASN A C 1
ATOM 670 O O . ASN A 1 89 ? 16.195 3.503 -2.936 1.00 92.69 89 ASN A O 1
ATOM 674 N N . VAL A 1 90 ? 15.388 4.080 -4.944 1.00 92.81 90 VAL A N 1
ATOM 675 C CA . VAL A 1 90 ? 14.100 3.391 -4.776 1.00 92.81 90 VAL A CA 1
ATOM 676 C C . VAL A 1 90 ? 14.108 2.058 -5.507 1.00 92.81 90 VAL A C 1
ATOM 678 O O . VAL A 1 90 ? 14.112 2.025 -6.733 1.00 92.81 90 VAL A O 1
ATOM 681 N N . SER A 1 91 ? 14.092 0.957 -4.753 1.00 94.19 91 SER A N 1
ATOM 682 C CA . SER A 1 91 ? 13.827 -0.378 -5.307 1.00 94.19 91 SER A CA 1
ATOM 683 C C . SER A 1 91 ? 12.324 -0.636 -5.303 1.00 94.19 91 SER A C 1
ATOM 685 O O . SER A 1 91 ? 11.666 -0.328 -4.310 1.00 94.19 91 SER A O 1
ATOM 687 N N . PHE A 1 92 ? 11.773 -1.208 -6.370 1.00 95.06 92 PHE A N 1
ATOM 688 C CA . PHE A 1 92 ? 10.334 -1.448 -6.473 1.00 95.06 92 PHE A CA 1
ATOM 689 C C . PHE A 1 92 ? 10.010 -2.649 -7.361 1.00 95.06 92 PHE A C 1
ATOM 691 O O . PHE A 1 92 ? 10.800 -3.038 -8.221 1.00 95.06 92 PHE A O 1
ATOM 698 N N . SER A 1 93 ? 8.822 -3.205 -7.144 1.00 96.88 93 SER A N 1
ATOM 699 C CA . SER A 1 93 ? 8.208 -4.214 -8.003 1.00 96.88 93 SER A CA 1
ATOM 700 C C . SER A 1 93 ? 6.822 -3.745 -8.412 1.00 96.88 93 SER A C 1
ATOM 702 O O . SER A 1 93 ? 6.089 -3.196 -7.590 1.00 96.88 93 SER A O 1
ATOM 704 N N . LEU A 1 94 ? 6.462 -3.980 -9.666 1.00 97.19 94 LEU A N 1
ATOM 705 C CA . LEU A 1 94 ? 5.120 -3.787 -10.196 1.00 97.19 94 LEU A CA 1
ATOM 706 C C . LEU A 1 94 ? 4.656 -5.105 -10.795 1.00 97.19 94 LEU A C 1
ATOM 708 O O . LEU A 1 94 ? 5.433 -5.805 -11.436 1.00 97.19 94 LEU A O 1
ATOM 712 N N . ALA A 1 95 ? 3.386 -5.428 -10.603 1.00 96.19 95 ALA A N 1
ATOM 713 C CA . ALA A 1 95 ? 2.778 -6.617 -11.164 1.00 96.19 95 ALA A CA 1
ATOM 714 C C . ALA A 1 95 ? 1.347 -6.300 -11.585 1.00 96.19 95 ALA A C 1
ATOM 716 O O . A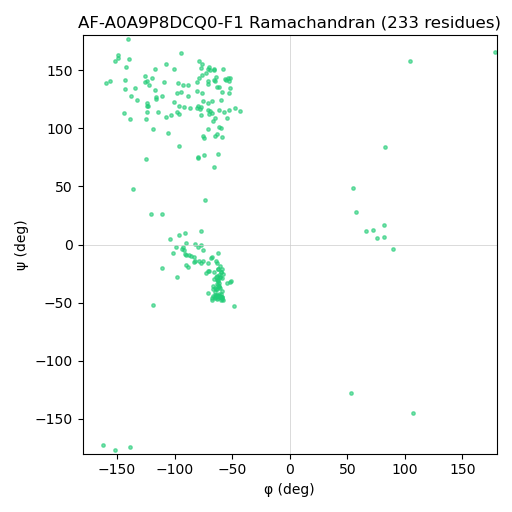LA A 1 95 ? 0.631 -5.570 -10.898 1.00 96.19 95 ALA A O 1
ATOM 717 N N . VAL A 1 96 ? 0.931 -6.866 -12.712 1.00 95.25 96 VAL A N 1
ATOM 718 C CA . VAL A 1 96 ? -0.464 -6.893 -13.137 1.00 95.25 96 VAL A CA 1
ATOM 719 C C . VAL A 1 96 ? -0.935 -8.334 -13.045 1.00 95.25 96 VAL A C 1
ATOM 721 O O . VAL A 1 96 ? -0.315 -9.240 -13.602 1.00 95.25 96 VAL A O 1
ATOM 724 N N . VAL A 1 97 ? -2.048 -8.531 -12.347 1.00 93.25 97 VAL A N 1
ATOM 725 C CA . VAL A 1 97 ? -2.738 -9.816 -1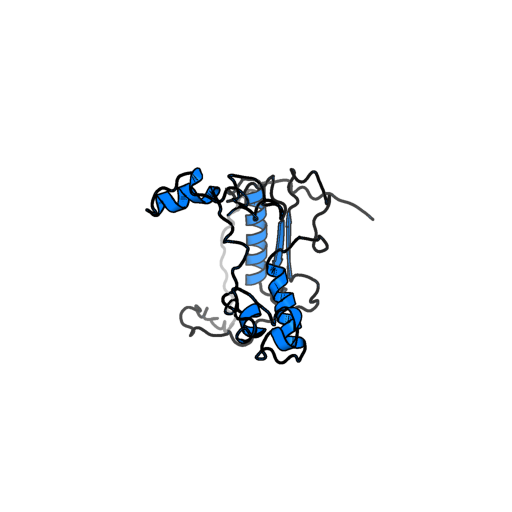2.223 1.00 93.25 97 VAL A CA 1
ATOM 726 C C . VAL A 1 97 ? -4.132 -9.701 -12.830 1.00 93.25 97 VAL A C 1
ATOM 728 O O . VAL A 1 97 ? -4.732 -8.625 -12.853 1.00 93.25 97 VAL A O 1
ATOM 731 N N . SER A 1 98 ? -4.652 -10.812 -13.333 1.00 89.88 98 SER A N 1
ATOM 732 C CA . SER A 1 98 ? -6.019 -10.932 -13.827 1.00 89.88 98 SER A CA 1
ATOM 733 C C . SER A 1 98 ? -6.763 -11.990 -13.028 1.00 89.88 98 SER A C 1
ATOM 735 O O . SER A 1 98 ? -6.200 -13.0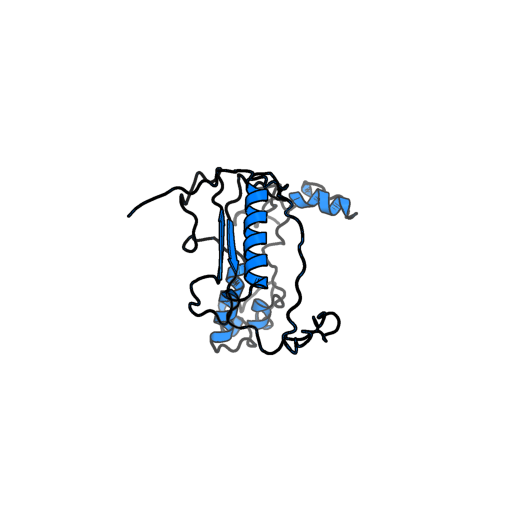21 -12.684 1.00 89.88 98 SER A O 1
ATOM 737 N N . ALA A 1 99 ? -8.050 -11.755 -12.774 1.00 85.44 99 ALA A N 1
ATOM 738 C CA . ALA A 1 99 ? -8.897 -12.717 -12.074 1.00 85.44 99 ALA A CA 1
ATOM 739 C C . ALA A 1 99 ? -9.025 -14.065 -12.814 1.00 85.44 99 ALA A C 1
ATOM 741 O O . ALA A 1 99 ? -9.256 -15.080 -12.173 1.00 85.44 99 ALA A O 1
ATOM 742 N N . GLU A 1 100 ? -8.868 -14.066 -14.143 1.00 83.19 100 GLU A N 1
ATOM 743 C CA . GLU A 1 100 ? -9.061 -15.235 -15.020 1.00 83.19 100 GLU A CA 1
ATOM 744 C C . GLU A 1 100 ? -7.734 -15.742 -15.614 1.00 83.19 100 GLU A C 1
ATOM 746 O O . GLU A 1 100 ? -7.702 -16.245 -16.738 1.00 83.19 100 GLU A O 1
ATOM 751 N N . GLN A 1 101 ? -6.609 -15.512 -14.934 1.00 86.50 101 GLN A N 1
ATOM 752 C CA . GLN A 1 101 ? -5.317 -16.034 -15.385 1.00 86.50 101 GLN A CA 1
ATOM 753 C C . GLN A 1 101 ? -5.173 -17.521 -15.034 1.00 86.50 101 GLN A C 1
ATOM 755 O O . GLN A 1 101 ? -5.601 -17.947 -13.964 1.00 86.50 101 GLN A O 1
ATOM 760 N N . ASP A 1 102 ? -4.537 -18.289 -15.924 1.00 83.81 102 ASP A N 1
ATOM 761 C CA . ASP A 1 102 ? -4.399 -19.746 -15.777 1.00 83.81 102 ASP A CA 1
ATOM 762 C C . ASP A 1 102 ? -3.619 -20.140 -14.508 1.00 83.81 102 ASP A C 1
ATOM 764 O O . ASP A 1 102 ? -3.941 -21.136 -13.863 1.00 83.81 102 ASP A O 1
ATOM 768 N N . ASP A 1 103 ? -2.614 -19.340 -14.135 1.00 88.38 103 ASP A N 1
ATOM 769 C CA . ASP A 1 103 ? -1.826 -19.509 -12.911 1.00 88.38 103 ASP A CA 1
ATOM 770 C C . ASP A 1 103 ? -1.977 -18.271 -12.006 1.00 88.38 103 ASP A C 1
ATOM 772 O O . ASP A 1 103 ? -1.318 -17.254 -12.240 1.00 88.38 103 ASP A O 1
ATOM 776 N N . PRO A 1 104 ? -2.832 -18.314 -10.966 1.00 83.81 104 PRO A N 1
ATOM 777 C CA . PRO A 1 104 ? -3.070 -17.193 -10.053 1.00 83.81 104 PRO A CA 1
ATOM 778 C C . PRO A 1 104 ? -1.823 -16.683 -9.312 1.00 83.81 104 PRO A C 1
ATOM 780 O O . PRO A 1 104 ? -1.827 -15.549 -8.836 1.00 83.81 104 PRO A O 1
ATOM 783 N N . GLY A 1 105 ? -0.766 -17.496 -9.201 1.00 85.62 105 GLY A N 1
ATOM 784 C CA . GLY A 1 105 ? 0.485 -17.120 -8.539 1.00 85.62 105 GLY A CA 1
ATOM 785 C C . GLY A 1 105 ? 1.470 -16.380 -9.446 1.00 85.62 105 GLY A C 1
ATOM 786 O O . GLY A 1 105 ? 2.466 -15.847 -8.960 1.00 85.62 105 GLY A O 1
ATOM 787 N N . VAL A 1 106 ? 1.211 -16.333 -10.755 1.00 91.81 106 VAL A N 1
ATOM 788 C CA . VAL A 1 106 ? 2.125 -15.759 -11.746 1.00 91.81 106 VAL A CA 1
ATOM 789 C C . VAL A 1 106 ? 1.501 -14.520 -12.384 1.00 91.81 106 VAL A C 1
ATOM 791 O O . VAL A 1 106 ? 0.515 -14.646 -13.108 1.00 91.81 106 VAL A O 1
ATOM 794 N N . PRO A 1 107 ? 2.056 -13.315 -12.165 1.00 94.44 107 PRO A N 1
ATOM 795 C CA . PRO A 1 107 ? 1.554 -12.111 -12.813 1.00 94.44 107 PRO A CA 1
ATOM 796 C C . PRO A 1 107 ? 1.530 -12.238 -14.338 1.00 94.44 107 PRO A C 1
ATOM 798 O O . PRO A 1 107 ? 2.458 -12.768 -14.951 1.00 94.44 107 PRO A O 1
ATOM 801 N N . ILE A 1 108 ? 0.491 -11.685 -14.967 1.00 94.62 108 ILE A N 1
ATOM 802 C CA . ILE A 1 108 ? 0.401 -11.611 -16.434 1.00 94.62 108 ILE A CA 1
ATOM 803 C C . ILE A 1 108 ? 1.388 -10.597 -17.029 1.00 94.62 108 ILE A C 1
ATOM 805 O O . ILE A 1 108 ? 1.650 -10.614 -18.231 1.00 94.62 108 ILE A O 1
ATOM 809 N N . TRP A 1 109 ? 1.924 -9.717 -16.184 1.00 96.88 109 TRP A N 1
ATOM 810 C CA . TRP A 1 109 ? 3.072 -8.859 -16.442 1.00 96.88 109 TRP A CA 1
ATOM 811 C C . TRP A 1 1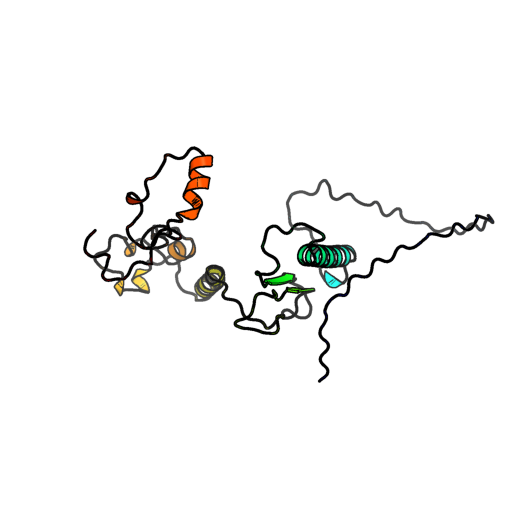09 ? 3.705 -8.476 -15.101 1.00 96.88 109 TRP A C 1
ATOM 813 O O . TRP A 1 109 ? 2.984 -8.195 -14.143 1.00 96.88 109 TRP A O 1
ATOM 823 N N . GLU A 1 110 ? 5.032 -8.435 -15.030 1.00 97.50 110 GLU A N 1
ATOM 824 C CA . GLU A 1 110 ? 5.769 -7.980 -13.851 1.00 97.50 110 GLU A CA 1
ATOM 825 C C . GLU A 1 110 ? 7.014 -7.189 -14.252 1.00 97.50 110 GLU A C 1
ATOM 827 O O . GLU A 1 110 ? 7.587 -7.389 -15.325 1.00 97.50 110 GLU A O 1
ATOM 832 N N . TYR A 1 111 ? 7.428 -6.282 -13.377 1.00 98.06 111 TYR A N 1
ATOM 833 C CA . TYR A 1 111 ? 8.617 -5.464 -13.539 1.00 98.06 111 TYR A CA 1
ATOM 834 C C . TYR A 1 111 ? 9.292 -5.266 -12.189 1.00 98.06 111 TYR A C 1
ATOM 836 O O . TYR A 1 111 ? 8.642 -4.927 -11.200 1.00 98.06 111 TYR A O 1
ATOM 844 N N . HIS A 1 112 ? 10.607 -5.435 -12.162 1.00 97.19 112 HIS A N 1
ATOM 845 C CA . HIS A 1 112 ? 11.403 -5.456 -10.944 1.00 97.19 112 HIS A CA 1
ATOM 846 C C . HIS A 1 112 ? 12.624 -4.557 -11.119 1.00 97.19 112 HIS A C 1
ATOM 848 O O . HIS A 1 112 ? 13.414 -4.747 -12.042 1.00 97.19 112 HIS A O 1
ATOM 854 N N . HIS A 1 113 ? 12.796 -3.593 -10.216 1.00 95.50 113 HIS A N 1
ATOM 855 C CA . HIS A 1 113 ? 13.960 -2.712 -10.179 1.00 95.50 113 HIS A CA 1
ATOM 856 C C . HIS A 1 113 ? 14.637 -2.776 -8.816 1.00 95.50 113 HIS A C 1
ATOM 858 O O . HIS A 1 113 ? 14.048 -2.417 -7.792 1.00 95.50 113 HIS A O 1
ATOM 864 N N . LEU A 1 114 ? 15.902 -3.197 -8.814 1.00 95.50 114 LEU A N 1
ATOM 865 C CA . LEU A 1 114 ? 16.779 -3.109 -7.654 1.00 95.50 114 LEU A CA 1
ATOM 866 C C . LEU A 1 114 ? 17.661 -1.869 -7.790 1.00 95.50 114 LEU A C 1
ATOM 868 O O . LEU A 1 114 ? 18.516 -1.780 -8.669 1.00 95.50 114 LEU A O 1
ATOM 872 N N . ALA A 1 115 ? 17.463 -0.915 -6.891 1.00 94.56 115 ALA A N 1
ATOM 873 C CA . ALA A 1 115 ? 18.202 0.335 -6.907 1.00 94.56 115 ALA A CA 1
ATOM 874 C C . ALA A 1 115 ? 19.667 0.133 -6.504 1.00 94.56 115 ALA A C 1
ATOM 876 O O . ALA A 1 115 ? 19.962 -0.591 -5.555 1.00 94.56 115 ALA A O 1
ATOM 877 N N . ALA A 1 116 ? 20.587 0.829 -7.175 1.00 92.25 116 ALA A N 1
ATOM 878 C CA . ALA A 1 116 ? 22.023 0.695 -6.920 1.00 92.25 116 ALA A CA 1
ATOM 879 C C . ALA A 1 116 ? 22.423 1.097 -5.489 1.00 92.25 116 ALA A C 1
ATOM 881 O O . ALA A 1 116 ? 23.344 0.514 -4.918 1.00 92.25 116 ALA A O 1
ATOM 882 N N . ALA A 1 117 ? 21.715 2.054 -4.878 1.00 92.44 117 ALA A N 1
ATOM 883 C CA . ALA A 1 117 ? 21.961 2.446 -3.492 1.00 92.44 117 ALA A CA 1
ATOM 884 C C . ALA A 1 117 ? 21.423 1.430 -2.465 1.00 92.44 117 ALA A C 1
ATOM 886 O O . ALA A 1 117 ? 21.678 1.579 -1.266 1.00 92.44 117 ALA A O 1
ATOM 887 N N . ASN A 1 118 ? 20.716 0.377 -2.902 1.00 89.31 118 ASN A N 1
ATOM 888 C CA . ASN A 1 118 ? 20.253 -0.701 -2.035 1.00 89.31 118 ASN A CA 1
ATOM 889 C C . ASN A 1 118 ? 21.418 -1.630 -1.644 1.00 89.31 118 ASN A C 1
ATOM 891 O O . ASN A 1 118 ? 21.631 -2.726 -2.164 1.00 89.31 118 ASN A O 1
ATOM 895 N N . THR A 1 119 ? 22.227 -1.148 -0.706 1.00 88.62 119 THR A N 1
ATOM 896 C CA . THR A 1 119 ? 23.420 -1.846 -0.217 1.00 88.62 119 THR A CA 1
ATOM 897 C C . THR A 1 119 ? 23.114 -2.794 0.943 1.00 88.62 119 THR A C 1
ATOM 899 O O . THR A 1 119 ? 23.882 -3.734 1.173 1.00 88.62 119 THR A O 1
ATOM 902 N N . LYS A 1 120 ? 21.977 -2.617 1.625 1.00 85.81 120 LYS A N 1
ATOM 903 C CA . LYS A 1 120 ? 21.541 -3.407 2.786 1.00 85.81 120 LYS A CA 1
ATOM 904 C C . LYS A 1 120 ? 20.257 -4.169 2.458 1.00 85.81 120 LYS A C 1
ATOM 906 O O . LYS A 1 120 ? 19.265 -3.552 2.105 1.00 85.81 120 LYS A O 1
ATOM 911 N N . GLY A 1 121 ? 20.255 -5.486 2.648 1.00 83.69 121 GLY A N 1
ATOM 912 C CA . GLY A 1 121 ? 19.103 -6.339 2.344 1.00 83.69 121 GLY A CA 1
ATOM 913 C C . GLY A 1 121 ? 19.325 -7.181 1.090 1.00 83.69 121 GLY A C 1
ATOM 914 O O . GLY A 1 121 ? 20.442 -7.651 0.854 1.00 83.69 121 GLY A O 1
ATOM 915 N N . THR A 1 122 ? 18.258 -7.405 0.318 1.00 88.44 122 THR A N 1
ATOM 916 C CA . THR A 1 122 ? 18.296 -8.330 -0.821 1.00 88.44 122 THR A CA 1
ATOM 917 C C . THR A 1 122 ? 19.260 -7.877 -1.920 1.00 88.44 122 THR A C 1
ATOM 919 O O . THR A 1 122 ? 19.408 -6.688 -2.199 1.00 88.44 122 THR A O 1
ATOM 922 N N . LYS A 1 123 ? 19.925 -8.847 -2.555 1.00 90.81 123 LYS A N 1
ATOM 923 C CA . LYS A 1 123 ? 20.804 -8.638 -3.722 1.00 90.81 123 LYS A CA 1
ATOM 924 C C . LYS A 1 123 ? 20.140 -9.007 -5.040 1.00 90.81 123 LYS A C 1
ATOM 926 O O . LYS A 1 123 ? 20.693 -8.740 -6.100 1.00 90.81 123 LYS A O 1
ATOM 931 N N . LYS A 1 124 ? 18.954 -9.602 -4.959 1.00 91.69 124 LYS A N 1
ATOM 932 C CA . LYS A 1 124 ? 18.123 -9.976 -6.092 1.00 91.69 124 LYS A CA 1
ATOM 933 C C . LYS A 1 124 ? 16.698 -9.550 -5.787 1.00 91.69 124 LYS A C 1
ATOM 935 O O . LYS A 1 124 ? 16.225 -9.741 -4.671 1.00 91.69 124 LYS A O 1
ATOM 940 N N . LEU A 1 125 ? 16.051 -8.940 -6.764 1.00 93.88 125 LEU A N 1
ATOM 941 C CA . LEU A 1 125 ? 14.676 -8.493 -6.643 1.00 93.88 125 LEU A CA 1
ATOM 942 C C . LEU A 1 125 ? 13.883 -9.142 -7.769 1.00 93.88 125 LEU A C 1
ATOM 944 O O . LEU A 1 125 ? 14.223 -9.000 -8.940 1.00 93.88 125 LEU A O 1
ATOM 948 N N . ASP A 1 126 ? 12.898 -9.927 -7.374 1.00 94.44 126 ASP A N 1
ATOM 949 C CA . ASP A 1 126 ? 12.038 -10.742 -8.222 1.00 94.44 126 ASP A CA 1
ATOM 950 C C . ASP A 1 126 ? 10.672 -10.908 -7.541 1.00 94.44 126 ASP A C 1
ATOM 952 O O . ASP A 1 126 ? 10.412 -10.330 -6.482 1.00 94.44 126 ASP A O 1
ATOM 956 N N . ARG A 1 127 ? 9.785 -11.691 -8.152 1.00 93.88 127 ARG A N 1
ATOM 957 C CA . ARG A 1 127 ? 8.424 -11.926 -7.655 1.00 93.88 127 ARG A CA 1
ATOM 958 C C . ARG A 1 127 ? 8.336 -12.516 -6.247 1.00 93.88 127 ARG A C 1
ATOM 960 O O . ARG A 1 127 ? 7.339 -12.290 -5.574 1.00 93.88 127 ARG A O 1
ATOM 967 N N . ASP A 1 128 ? 9.370 -13.225 -5.797 1.00 92.62 128 ASP A N 1
ATOM 968 C CA . ASP A 1 128 ? 9.398 -13.876 -4.482 1.00 92.62 128 ASP A CA 1
ATOM 969 C C . ASP A 1 128 ? 9.980 -12.951 -3.397 1.00 92.62 128 ASP A C 1
ATOM 971 O O . ASP A 1 128 ? 10.109 -13.318 -2.224 1.00 92.62 128 ASP A O 1
ATOM 975 N N . SER A 1 129 ? 10.347 -11.725 -3.776 1.00 93.56 129 SER A N 1
ATOM 976 C CA . SER A 1 129 ? 10.875 -10.721 -2.862 1.00 93.56 129 SER A CA 1
ATOM 977 C C . SER A 1 129 ? 9.794 -10.191 -1.918 1.00 93.56 129 SER A C 1
ATOM 979 O O . SER A 1 129 ? 8.669 -9.893 -2.312 1.00 93.56 129 SER A O 1
ATOM 981 N N . GLN A 1 130 ? 10.155 -10.030 -0.645 1.00 92.81 130 GLN A N 1
ATOM 982 C CA . GLN A 1 130 ? 9.230 -9.632 0.417 1.00 92.81 130 GLN A CA 1
ATOM 983 C C . GLN A 1 130 ? 9.295 -8.127 0.693 1.00 92.81 130 GLN A C 1
ATOM 985 O O . GLN A 1 130 ? 10.377 -7.542 0.780 1.00 92.81 130 GLN A O 1
ATOM 990 N N . TYR A 1 131 ? 8.127 -7.519 0.899 1.00 92.12 131 TYR A N 1
ATOM 991 C CA . TYR A 1 131 ? 7.970 -6.098 1.206 1.00 92.12 131 TYR A CA 1
ATOM 992 C C . TYR A 1 131 ? 7.170 -5.908 2.493 1.00 92.12 131 TYR A C 1
ATOM 994 O O . TYR A 1 131 ? 6.214 -6.633 2.763 1.00 92.12 131 TYR A O 1
ATOM 1002 N N . LEU A 1 132 ? 7.523 -4.882 3.267 1.00 93.44 132 LEU A N 1
ATOM 1003 C CA . LEU A 1 132 ? 6.666 -4.394 4.343 1.00 93.44 132 LEU A CA 1
ATOM 1004 C C . LEU A 1 132 ? 5.536 -3.567 3.720 1.00 93.44 132 LEU A C 1
ATOM 1006 O O . LEU A 1 132 ? 5.775 -2.485 3.193 1.00 93.44 132 LEU A O 1
ATOM 1010 N N . ILE A 1 133 ? 4.308 -4.080 3.781 1.00 94.56 133 ILE A N 1
ATOM 1011 C CA . ILE A 1 133 ? 3.144 -3.495 3.088 1.00 94.56 133 ILE A CA 1
ATOM 1012 C C . ILE A 1 133 ? 2.339 -2.495 3.941 1.00 94.56 133 ILE A C 1
ATOM 1014 O O . ILE A 1 133 ? 1.364 -1.907 3.471 1.00 94.56 133 ILE A O 1
ATOM 1018 N N . GLY A 1 134 ? 2.731 -2.286 5.201 1.00 92.44 134 GLY A N 1
ATOM 1019 C CA . GLY A 1 134 ? 2.140 -1.277 6.084 1.00 92.44 134 GLY A CA 1
ATOM 1020 C C . GLY A 1 134 ? 0.615 -1.379 6.195 1.00 92.44 134 GLY A C 1
ATOM 1021 O O . GLY A 1 134 ? 0.068 -2.438 6.491 1.00 92.44 134 GLY A O 1
ATOM 1022 N N . SER A 1 135 ? -0.090 -0.268 5.962 1.00 93.62 135 SER A N 1
ATOM 1023 C CA . SER A 1 135 ? -1.555 -0.209 6.089 1.00 93.62 135 SER A CA 1
ATOM 1024 C C . SER A 1 135 ? -2.323 -1.111 5.118 1.00 93.62 135 SER A C 1
ATOM 1026 O O . SER A 1 135 ? -3.485 -1.392 5.400 1.00 93.62 135 SER A O 1
ATOM 1028 N N . VAL A 1 136 ? -1.703 -1.626 4.049 1.00 96.25 136 VAL A N 1
ATOM 1029 C CA . VAL A 1 136 ? -2.339 -2.622 3.164 1.00 96.25 136 VAL A CA 1
ATOM 1030 C C . VAL A 1 136 ? -2.708 -3.894 3.937 1.00 96.25 136 VAL A C 1
ATOM 1032 O O . VAL A 1 136 ? -3.713 -4.527 3.622 1.00 96.25 136 VAL A O 1
ATOM 1035 N N . THR A 1 137 ? -1.985 -4.219 5.017 1.00 96.56 137 THR A N 1
ATOM 1036 C CA . THR A 1 137 ? -2.299 -5.341 5.920 1.00 96.56 137 THR A CA 1
ATOM 1037 C C . THR A 1 137 ? -3.752 -5.330 6.409 1.00 96.56 137 THR A C 1
ATOM 1039 O O . THR A 1 137 ? -4.338 -6.391 6.604 1.00 96.56 137 THR A O 1
ATOM 1042 N N . LYS A 1 138 ? -4.368 -4.150 6.562 1.00 95.56 138 LYS A N 1
ATOM 1043 C CA . LYS A 1 138 ? -5.743 -4.022 7.064 1.00 95.56 138 LYS A CA 1
ATOM 1044 C C . LYS A 1 138 ? -6.778 -4.698 6.163 1.00 95.56 138 LYS A C 1
ATOM 1046 O O . LYS A 1 138 ? -7.732 -5.254 6.684 1.00 95.56 138 LYS A O 1
ATOM 1051 N N . VAL A 1 139 ? -6.539 -4.762 4.848 1.00 96.62 139 VAL A N 1
ATOM 1052 C CA . VAL A 1 139 ? -7.418 -5.484 3.909 1.00 96.62 139 VAL A CA 1
ATOM 1053 C C . VAL A 1 139 ? -7.526 -6.964 4.287 1.00 96.62 139 VAL A C 1
ATOM 1055 O O . VAL A 1 139 ? -8.611 -7.539 4.252 1.00 96.62 139 VAL A O 1
ATOM 1058 N N . PHE A 1 140 ? -6.414 -7.583 4.695 1.00 96.94 140 PHE A N 1
ATOM 1059 C CA . PHE A 1 140 ? -6.406 -8.976 5.142 1.00 96.94 140 PHE A CA 1
ATOM 1060 C C . PHE A 1 140 ? -7.093 -9.135 6.499 1.00 96.94 140 PHE A C 1
ATOM 1062 O O . PHE A 1 140 ? -7.868 -10.072 6.677 1.00 96.94 140 PHE A O 1
ATOM 1069 N N . THR A 1 141 ? -6.853 -8.214 7.436 1.00 96.19 141 THR A N 1
ATOM 1070 C CA . THR A 1 141 ? -7.517 -8.214 8.749 1.00 96.19 141 THR A CA 1
ATOM 1071 C C . THR A 1 141 ? -9.036 -8.115 8.609 1.00 96.19 141 THR A C 1
ATOM 1073 O O . THR A 1 141 ? -9.757 -8.926 9.190 1.00 96.19 141 THR A O 1
ATOM 1076 N N . ASP A 1 142 ? -9.525 -7.185 7.789 1.00 96.56 142 ASP A N 1
ATOM 1077 C CA . ASP A 1 142 ? -10.957 -7.005 7.548 1.00 96.56 142 ASP A CA 1
ATOM 1078 C C . ASP A 1 142 ? -11.549 -8.210 6.815 1.00 96.56 142 ASP A C 1
ATOM 1080 O O . ASP A 1 142 ? -12.645 -8.661 7.142 1.00 96.56 142 ASP A O 1
ATOM 1084 N N . TYR A 1 143 ? -10.815 -8.800 5.865 1.00 97.00 143 TYR A N 1
ATOM 1085 C CA . TYR A 1 143 ? -11.248 -10.031 5.209 1.00 97.00 143 TYR A CA 1
ATOM 1086 C C . TYR A 1 143 ? -11.407 -11.185 6.208 1.00 97.00 143 TYR A C 1
ATOM 1088 O O . TYR A 1 143 ? -12.426 -11.873 6.190 1.00 97.00 143 TYR A O 1
ATOM 1096 N N . VAL A 1 144 ? -10.444 -11.376 7.117 1.00 97.25 144 VAL A N 1
ATOM 1097 C CA . VAL A 1 144 ? -10.545 -12.382 8.186 1.00 97.25 144 VAL A CA 1
ATOM 1098 C C . VAL A 1 144 ? -11.753 -12.099 9.078 1.00 97.25 144 VAL A C 1
ATOM 1100 O O . VAL A 1 144 ? -12.522 -13.019 9.349 1.00 97.25 144 VAL A O 1
ATOM 1103 N N . LEU A 1 145 ? -11.977 -10.841 9.471 1.00 96.00 145 LEU A N 1
ATOM 1104 C CA . LEU A 1 145 ? -13.149 -10.441 10.252 1.00 96.00 145 LEU A CA 1
ATOM 1105 C C . LEU A 1 145 ? -14.456 -10.795 9.526 1.00 96.00 145 LEU A C 1
ATOM 1107 O O . LEU A 1 145 ? -15.327 -11.433 10.111 1.00 96.00 145 LEU A O 1
ATOM 1111 N N . LEU A 1 146 ? -14.580 -10.464 8.240 1.00 96.56 146 LEU A N 1
ATOM 1112 C CA . LEU A 1 146 ? -15.769 -10.763 7.433 1.00 96.56 146 LEU A CA 1
ATOM 1113 C C . LEU A 1 146 ? -15.987 -12.269 7.227 1.00 96.56 146 LEU A C 1
ATOM 1115 O O . LEU A 1 146 ? -17.122 -12.719 7.072 1.00 96.56 146 LEU A O 1
ATOM 1119 N N . LYS A 1 147 ? -14.913 -13.064 7.218 1.00 97.69 147 LYS A N 1
ATOM 1120 C CA . LYS A 1 147 ? -14.966 -14.526 7.063 1.00 97.69 147 LYS A CA 1
ATOM 1121 C C . LYS A 1 147 ? -15.066 -15.285 8.385 1.00 97.69 147 LYS A C 1
ATOM 1123 O O . LYS A 1 147 ? -15.291 -16.491 8.348 1.00 97.69 147 LYS A O 1
ATOM 1128 N N . SER A 1 148 ? -14.933 -14.607 9.521 1.00 96.19 148 SER A N 1
ATOM 1129 C CA . SER A 1 148 ? -14.900 -15.226 10.851 1.00 96.19 148 SER A CA 1
ATOM 1130 C C . SER A 1 148 ? -16.240 -15.814 11.311 1.00 96.19 148 SER A C 1
ATOM 1132 O O . SER A 1 148 ? -16.257 -16.672 12.188 1.00 96.19 148 SER A O 1
ATOM 1134 N N . GLY A 1 149 ? -17.363 -15.347 10.751 1.00 95.88 149 GLY A N 1
ATOM 1135 C CA . GLY A 1 149 ? -18.707 -15.673 11.242 1.00 95.88 149 GLY A CA 1
ATOM 1136 C C . GLY A 1 149 ? -19.102 -14.935 12.529 1.00 95.88 149 GLY A C 1
ATOM 1137 O O . GLY A 1 149 ? -20.167 -15.209 13.076 1.00 95.88 149 GLY A O 1
ATOM 1138 N N . MET A 1 150 ? -18.272 -14.004 13.013 1.00 95.88 150 MET A N 1
ATOM 1139 C CA . MET A 1 150 ? -18.591 -13.159 14.165 1.00 95.88 150 MET A CA 1
ATOM 1140 C C . MET A 1 150 ? -19.766 -12.225 13.860 1.00 95.88 150 MET A C 1
ATOM 1142 O O . MET A 1 150 ? -19.944 -11.773 12.725 1.00 95.88 150 MET A O 1
ATOM 1146 N N . ASN A 1 151 ? -20.532 -11.871 14.895 1.00 97.38 151 ASN A N 1
ATOM 1147 C CA . ASN A 1 151 ? -21.504 -10.793 14.788 1.00 97.38 151 ASN A CA 1
ATOM 1148 C C . ASN A 1 151 ? -20.761 -9.452 14.792 1.00 97.38 151 ASN A C 1
ATOM 1150 O O . ASN A 1 151 ? -20.493 -8.866 15.836 1.00 97.38 151 ASN A O 1
ATOM 1154 N N . ILE A 1 152 ? -20.413 -8.958 13.608 1.00 97.12 152 ILE A N 1
ATOM 1155 C CA . ILE A 1 152 ? -19.642 -7.717 13.474 1.00 97.12 152 ILE A CA 1
ATOM 1156 C C . ILE A 1 152 ? -20.418 -6.458 13.890 1.00 97.12 152 ILE A C 1
ATOM 1158 O O . ILE A 1 152 ? -19.816 -5.395 14.035 1.00 97.12 152 ILE A O 1
ATOM 1162 N N . ASP A 1 153 ? -21.730 -6.575 14.096 1.00 97.31 153 ASP A N 1
ATOM 1163 C CA . ASP A 1 153 ? -22.594 -5.511 14.610 1.00 97.31 153 ASP A CA 1
ATOM 1164 C C . ASP A 1 153 ? -22.765 -5.567 16.135 1.00 97.31 153 ASP A C 1
ATOM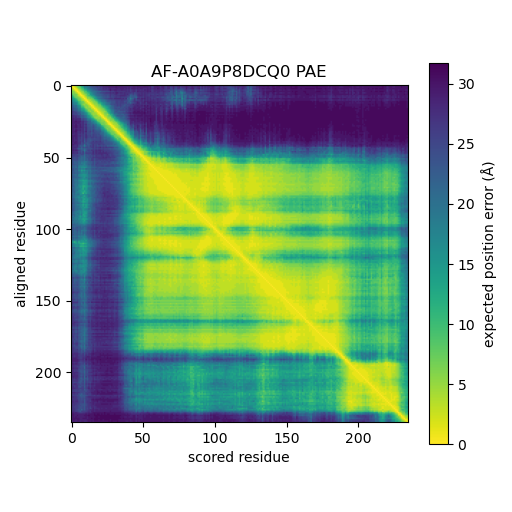 1166 O O . ASP A 1 153 ? -23.376 -4.671 16.714 1.00 97.31 153 ASP A O 1
ATOM 1170 N N . ALA A 1 154 ? -22.206 -6.579 16.807 1.00 97.31 154 ALA A N 1
ATOM 1171 C CA . ALA A 1 154 ? -22.134 -6.594 18.261 1.00 97.31 154 ALA A CA 1
ATOM 1172 C C . ALA A 1 154 ? -21.113 -5.562 18.781 1.00 97.31 154 ALA A C 1
ATOM 1174 O O . ALA A 1 154 ? -20.112 -5.279 18.103 1.00 97.31 154 ALA A O 1
ATOM 1175 N N . PRO A 1 155 ? -21.323 -5.022 19.996 1.00 96.81 155 PRO A N 1
ATOM 1176 C CA . PRO A 1 155 ? -20.327 -4.215 20.689 1.00 96.81 155 PRO A CA 1
ATOM 1177 C C . PRO A 1 155 ? -18.979 -4.927 20.790 1.00 96.81 155 PRO A C 1
ATOM 1179 O O . PRO A 1 155 ? -18.909 -6.119 21.092 1.00 96.81 155 PRO A O 1
ATOM 1182 N N . VAL A 1 156 ? -17.880 -4.191 20.630 1.00 96.12 156 VAL A N 1
ATOM 1183 C CA . VAL A 1 156 ? -16.527 -4.752 20.746 1.00 96.12 156 VAL A CA 1
ATOM 1184 C C . VAL A 1 156 ? -16.274 -5.347 22.135 1.00 96.12 156 VAL A C 1
ATOM 1186 O O . VAL A 1 156 ? -15.516 -6.306 22.262 1.00 96.12 156 VAL A O 1
ATOM 1189 N N . THR A 1 157 ? -16.951 -4.839 23.169 1.00 96.81 157 THR A N 1
ATOM 1190 C CA . THR A 1 157 ? -16.886 -5.357 24.543 1.00 96.81 157 THR A CA 1
ATOM 1191 C C . THR A 1 157 ? -17.393 -6.795 24.680 1.00 96.81 157 THR A C 1
ATOM 1193 O O . THR A 1 157 ? -17.011 -7.463 25.634 1.00 96.81 157 THR A O 1
ATOM 1196 N N . GLU A 1 158 ? -18.206 -7.296 23.741 1.00 96.94 158 GLU A N 1
ATOM 1197 C CA . GLU A 1 158 ? -18.624 -8.708 23.709 1.00 96.94 158 GLU A CA 1
ATOM 1198 C C . GLU A 1 158 ? -17.427 -9.641 23.463 1.00 96.94 158 GLU A C 1
ATOM 1200 O O . GLU A 1 158 ? -17.324 -10.706 24.068 1.00 96.94 158 GLU A O 1
ATOM 1205 N N . TYR A 1 159 ? -16.485 -9.213 22.619 1.00 95.44 159 TYR A N 1
ATOM 1206 C CA . TYR A 1 159 ? -15.298 -9.991 22.250 1.00 95.44 159 TYR A CA 1
ATOM 1207 C C . TYR A 1 159 ? -14.052 -9.596 23.049 1.00 95.44 159 TYR A C 1
ATOM 1209 O O . TYR A 1 159 ? -13.155 -10.411 23.256 1.00 95.44 159 TYR A O 1
ATOM 1217 N N . LEU A 1 160 ? -13.992 -8.343 23.504 1.00 94.81 160 LEU A N 1
ATOM 1218 C CA . LEU A 1 160 ? -12.899 -7.762 24.277 1.00 94.81 160 LEU A CA 1
ATOM 1219 C C . LEU A 1 160 ? -13.445 -7.183 25.593 1.00 94.81 160 LEU A C 1
ATOM 1221 O O . LEU A 1 160 ? -13.503 -5.961 25.751 1.00 94.81 160 LEU A O 1
ATOM 1225 N N . PRO A 1 161 ? -13.817 -8.031 26.573 1.00 94.38 161 PRO A N 1
ATOM 1226 C CA . PRO A 1 161 ? -14.458 -7.581 27.812 1.00 94.38 161 PRO A CA 1
ATOM 1227 C C . PRO A 1 161 ? -13.575 -6.649 28.652 1.00 94.38 161 PRO A C 1
ATOM 1229 O O . PRO A 1 161 ? -14.083 -5.859 29.436 1.00 94.38 161 PRO A O 1
ATOM 1232 N N . GLY A 1 162 ? -12.251 -6.666 28.455 1.00 93.88 162 GLY A N 1
ATOM 1233 C CA . GLY A 1 162 ? -11.336 -5.717 29.101 1.00 93.88 162 GLY A CA 1
ATOM 1234 C C . GLY A 1 162 ? -11.542 -4.250 28.694 1.00 93.88 162 GLY A C 1
ATOM 1235 O O . GLY A 1 162 ? -11.027 -3.363 29.370 1.00 93.88 162 GLY A O 1
ATOM 1236 N N . LEU A 1 163 ? -12.288 -3.983 27.615 1.00 92.69 163 LEU A N 1
ATOM 1237 C CA . LEU A 1 163 ? -12.684 -2.630 27.211 1.00 92.69 163 LEU A CA 1
ATOM 1238 C C . LEU A 1 163 ? -13.929 -2.126 27.955 1.00 92.69 163 LEU A C 1
ATOM 1240 O O . LEU A 1 163 ? -14.235 -0.935 27.884 1.00 92.69 163 LEU A O 1
ATOM 1244 N N . ASP A 1 164 ? -14.628 -3.002 28.682 1.00 90.31 164 ASP A N 1
ATOM 1245 C CA . ASP A 1 164 ? -15.799 -2.651 29.481 1.00 90.31 164 ASP A CA 1
ATOM 1246 C C . ASP A 1 164 ? -15.377 -2.019 30.820 1.00 90.31 164 ASP A C 1
ATOM 1248 O O . ASP A 1 164 ? -15.379 -2.642 31.882 1.00 90.31 164 ASP A O 1
ATOM 1252 N N . GLY A 1 165 ? -14.928 -0.765 30.754 1.00 88.19 165 GLY A N 1
ATOM 1253 C CA . GLY A 1 165 ? -14.420 -0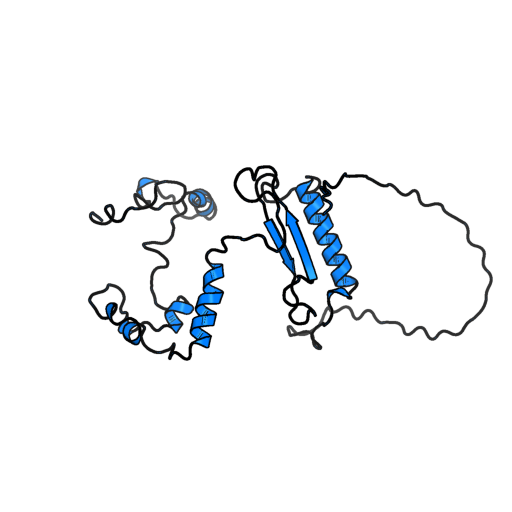.026 31.903 1.00 88.19 165 GLY A CA 1
ATOM 1254 C C . GLY A 1 165 ? -14.373 1.483 31.677 1.00 88.19 165 GLY A C 1
ATOM 1255 O O . GLY A 1 165 ? -14.855 2.007 30.675 1.00 88.19 165 GLY A O 1
ATOM 1256 N N . LYS A 1 166 ? -13.775 2.212 32.629 1.00 90.06 166 LYS A N 1
ATOM 1257 C CA . LYS A 1 166 ? -13.607 3.669 32.518 1.00 90.06 166 LYS A CA 1
ATOM 1258 C C . LYS A 1 166 ? -12.667 4.002 31.357 1.00 90.06 166 LYS A C 1
ATOM 1260 O O . LYS A 1 166 ? -11.459 3.806 31.459 1.00 90.06 166 LYS A O 1
ATOM 1265 N N . SER A 1 167 ? -13.218 4.556 30.284 1.00 88.06 167 SER A N 1
ATOM 1266 C CA . SER A 1 167 ? -12.473 5.036 29.122 1.00 88.06 167 SER A CA 1
ATOM 1267 C C . SER A 1 167 ? -13.053 6.358 28.620 1.00 88.06 167 SER A C 1
ATOM 1269 O O . SER A 1 167 ? -14.197 6.695 28.915 1.00 88.06 167 SER A O 1
ATOM 1271 N N . LYS A 1 168 ? -12.257 7.117 27.857 1.00 86.75 168 LYS A N 1
ATOM 1272 C CA . LYS A 1 168 ? -12.759 8.273 27.095 1.00 86.75 168 LYS A CA 1
ATOM 1273 C C . LYS A 1 168 ? -13.626 7.835 25.906 1.00 86.75 168 LYS A C 1
ATOM 1275 O O . LYS A 1 168 ? -14.424 8.627 25.422 1.00 86.75 168 LYS A O 1
ATOM 1280 N N . ILE A 1 169 ? -13.447 6.599 25.437 1.00 89.00 169 ILE A N 1
ATOM 1281 C CA . ILE A 1 169 ? -14.210 6.002 24.339 1.00 89.00 169 ILE A CA 1
ATOM 1282 C C . ILE A 1 169 ? -15.326 5.148 24.943 1.00 89.00 169 ILE A C 1
ATOM 1284 O O . ILE A 1 169 ? -15.067 4.315 25.812 1.00 89.00 169 ILE A O 1
ATOM 1288 N N . GLN A 1 170 ? -16.558 5.330 24.468 1.00 92.56 170 GLN A N 1
ATOM 1289 C CA . GLN A 1 170 ? -17.709 4.526 24.885 1.00 92.56 170 GLN A CA 1
ATOM 1290 C C . GLN A 1 170 ? -17.708 3.179 24.152 1.00 92.56 170 GLN A C 1
ATOM 1292 O O . GLN A 1 170 ? -18.459 2.965 23.208 1.00 92.56 170 GLN A O 1
ATOM 1297 N N . TRP A 1 171 ? -16.832 2.258 24.564 1.00 95.25 171 TRP A N 1
ATOM 1298 C CA . TRP A 1 171 ? -16.617 0.983 23.862 1.00 95.25 171 TRP A CA 1
ATOM 1299 C C . TRP A 1 171 ? -17.863 0.099 23.742 1.00 95.25 171 TRP A C 1
ATOM 1301 O O . TRP A 1 171 ? -17.939 -0.710 22.822 1.00 95.25 171 TRP A O 1
ATOM 1311 N N . ARG A 1 172 ? -18.854 0.266 24.625 1.00 95.50 172 ARG A N 1
ATOM 1312 C CA . ARG A 1 172 ? -20.146 -0.435 24.532 1.00 95.50 172 ARG A CA 1
ATOM 1313 C C . ARG A 1 172 ? -20.970 -0.035 23.305 1.00 95.50 172 ARG A C 1
ATOM 1315 O O . ARG A 1 172 ? -21.784 -0.832 22.854 1.00 95.50 172 ARG A O 1
ATOM 1322 N N . ASP A 1 173 ? -20.728 1.152 22.756 1.00 95.50 173 ASP A N 1
ATOM 1323 C CA . ASP A 1 173 ? -21.442 1.679 21.589 1.00 95.50 173 ASP A CA 1
ATOM 1324 C C . ASP A 1 173 ? -20.644 1.490 20.286 1.00 95.50 173 ASP A C 1
ATOM 1326 O O . ASP A 1 173 ? -21.112 1.845 19.206 1.00 95.50 173 ASP A O 1
ATOM 1330 N N . VAL A 1 174 ? -19.431 0.929 20.370 1.00 96.75 174 VAL A N 1
ATOM 1331 C CA . VAL A 1 174 ? -18.540 0.703 19.225 1.00 96.75 174 VAL A CA 1
ATOM 1332 C C . VAL A 1 174 ? -18.619 -0.754 18.792 1.00 96.75 174 VAL A C 1
ATOM 1334 O O . VAL A 1 174 ? -18.306 -1.650 19.573 1.00 96.75 174 VAL A O 1
ATOM 1337 N N . THR A 1 175 ? -18.976 -1.006 17.533 1.00 97.19 175 THR A N 1
ATOM 1338 C CA . THR A 1 175 ? -19.026 -2.364 16.963 1.00 97.19 175 THR A CA 1
ATOM 1339 C C . THR A 1 175 ? -17.736 -2.737 16.231 1.00 97.19 175 THR A C 1
ATOM 1341 O O . THR A 1 175 ? -16.933 -1.872 15.865 1.00 97.19 175 THR A O 1
ATOM 1344 N N . LEU A 1 176 ? -17.531 -4.029 15.949 1.00 96.06 176 LEU A N 1
ATOM 1345 C CA . LEU A 1 176 ? -16.403 -4.468 15.114 1.00 96.06 176 LEU A CA 1
ATOM 1346 C C . LEU A 1 176 ? -16.468 -3.873 13.700 1.00 96.06 176 LEU A C 1
ATOM 1348 O O . LEU A 1 176 ? -15.435 -3.488 13.152 1.00 96.06 176 LEU A O 1
ATOM 1352 N N . ARG A 1 177 ? -17.672 -3.738 13.125 1.00 96.62 177 ARG A N 1
ATOM 1353 C CA . ARG A 1 177 ? -17.882 -3.080 11.829 1.00 96.62 177 ARG A CA 1
ATOM 1354 C C . ARG A 1 177 ? -17.415 -1.631 11.867 1.00 96.62 177 ARG A C 1
ATOM 1356 O O . ARG A 1 177 ? -16.714 -1.208 10.956 1.00 96.62 177 ARG A O 1
ATOM 1363 N N . MET A 1 178 ? -17.768 -0.894 12.921 1.00 96.50 178 MET A N 1
ATOM 1364 C CA . MET A 1 178 ? -17.339 0.494 13.090 1.00 96.50 178 MET A CA 1
ATOM 1365 C C . MET A 1 178 ? -15.815 0.615 13.180 1.00 96.50 178 MET A C 1
ATOM 1367 O O . MET A 1 178 ? -15.254 1.563 12.638 1.00 96.50 178 MET A O 1
ATOM 1371 N N . LEU A 1 179 ? -15.126 -0.334 13.819 1.00 94.19 179 LEU A N 1
ATOM 1372 C CA . LEU A 1 179 ? -13.661 -0.347 13.846 1.00 94.19 179 LEU A CA 1
ATOM 1373 C C . LEU A 1 179 ? -13.061 -0.632 12.464 1.00 94.19 179 LEU A C 1
ATOM 1375 O O . LEU A 1 179 ? -12.191 0.117 12.023 1.00 94.19 179 LEU A O 1
ATOM 1379 N N . ALA A 1 180 ? -13.559 -1.651 11.759 1.00 94.19 180 ALA A N 1
ATOM 1380 C CA . ALA A 1 180 ? -13.102 -1.998 10.410 1.00 94.19 180 ALA A CA 1
ATOM 1381 C C . ALA A 1 180 ? -13.342 -0.863 9.395 1.00 94.19 180 ALA A C 1
ATOM 1383 O O . ALA A 1 180 ? -12.544 -0.639 8.489 1.00 94.19 180 ALA A O 1
ATOM 1384 N N . SER A 1 181 ? -14.424 -0.097 9.563 1.00 94.06 181 SER A N 1
ATOM 1385 C CA . SER A 1 181 ? -14.790 1.003 8.667 1.00 94.06 181 SER A CA 1
ATOM 1386 C C . SER A 1 181 ? -14.332 2.386 9.140 1.00 94.06 181 SER A C 1
ATOM 1388 O O . SER A 1 181 ? -14.758 3.378 8.555 1.00 94.06 181 SER A O 1
ATOM 1390 N N . TYR A 1 182 ? -13.515 2.482 10.195 1.00 91.88 182 TYR A N 1
ATOM 1391 C CA . TYR A 1 182 ? -13.075 3.757 10.790 1.00 91.88 182 TYR A CA 1
ATOM 1392 C C . TYR A 1 182 ? -14.215 4.684 11.258 1.00 91.88 182 TYR A C 1
ATOM 1394 O O . TYR A 1 182 ? -14.063 5.902 11.306 1.00 91.88 182 TYR A O 1
ATOM 1402 N N . LEU A 1 183 ? -15.362 4.118 11.636 1.00 93.25 183 LEU A N 1
ATOM 1403 C CA . LEU A 1 183 ? -16.534 4.837 12.152 1.00 93.25 183 LEU A CA 1
ATOM 1404 C C . LEU A 1 183 ? -16.706 4.704 13.673 1.00 93.25 183 LEU A C 1
ATOM 1406 O O . LEU A 1 183 ? -17.686 5.189 14.223 1.00 93.25 183 LEU A O 1
ATOM 1410 N N . GLY A 1 184 ? -15.761 4.067 14.371 1.00 89.88 184 GLY A N 1
ATOM 1411 C CA . GLY A 1 184 ? -15.826 3.865 15.825 1.00 89.88 184 GLY A CA 1
ATOM 1412 C C . GLY A 1 184 ? -15.477 5.093 16.671 1.00 89.88 184 GLY A C 1
ATOM 1413 O O . GLY A 1 184 ? -15.440 4.991 17.892 1.00 89.88 184 GLY A O 1
ATOM 1414 N N . GLY A 1 185 ? -15.146 6.233 16.051 1.00 85.44 185 GLY A N 1
ATOM 1415 C CA . GLY A 1 185 ? -14.729 7.447 16.767 1.00 85.44 185 GLY A CA 1
ATOM 1416 C C . GLY A 1 185 ? -13.391 7.314 17.509 1.00 85.44 185 GLY A C 1
ATOM 1417 O O . GLY A 1 185 ? -13.039 8.169 18.318 1.00 85.44 185 GLY A O 1
ATOM 1418 N N . THR A 1 186 ? -12.637 6.244 17.249 1.00 81.62 186 THR A N 1
ATOM 1419 C CA . THR A 1 186 ? -11.320 6.009 17.840 1.00 81.62 186 THR A CA 1
ATOM 1420 C C . THR A 1 186 ? -10.263 6.817 17.088 1.00 81.62 186 THR A C 1
ATOM 1422 O O . THR A 1 186 ? -10.229 6.750 15.855 1.00 81.62 186 THR A O 1
ATOM 1425 N N . PRO A 1 187 ? -9.370 7.548 17.773 1.00 73.38 187 PRO A N 1
ATOM 1426 C CA . PRO A 1 187 ? -8.312 8.278 17.091 1.00 73.38 187 PRO A CA 1
ATOM 1427 C C . PRO A 1 187 ? -7.343 7.295 16.414 1.00 73.38 187 PRO A C 1
ATOM 1429 O O . PRO A 1 187 ? -7.052 6.228 16.953 1.00 73.38 187 PRO A O 1
ATOM 1432 N N . ALA A 1 188 ? -6.856 7.646 15.219 1.00 63.28 188 ALA A N 1
ATOM 1433 C CA . ALA A 1 188 ? -6.005 6.763 14.413 1.00 63.28 188 ALA A CA 1
ATOM 1434 C C . ALA A 1 188 ? -4.668 6.429 15.101 1.00 63.28 188 ALA A C 1
ATOM 1436 O O . ALA A 1 188 ? -4.173 5.312 14.970 1.00 63.28 188 ALA A O 1
ATOM 1437 N N . ASN A 1 189 ? -4.116 7.376 15.866 1.00 63.34 189 ASN A N 1
ATOM 1438 C CA . ASN A 1 189 ? -3.027 7.148 16.815 1.00 63.34 189 ASN A CA 1
ATOM 1439 C C . ASN A 1 189 ? -3.302 7.944 18.108 1.00 63.34 189 ASN A C 1
ATOM 1441 O O . ASN A 1 189 ? -4.355 8.567 18.250 1.00 63.34 189 ASN A O 1
ATOM 1445 N N . TYR A 1 190 ? -2.356 7.962 19.052 1.00 56.66 190 TYR A N 1
ATOM 1446 C CA . TYR A 1 190 ? -2.325 8.938 20.156 1.00 56.66 190 TYR A CA 1
ATOM 1447 C C . TYR A 1 190 ? -2.079 10.366 19.599 1.00 56.66 190 TYR A C 1
ATOM 1449 O O . TYR A 1 190 ? -1.015 10.938 19.802 1.00 56.66 190 TYR A O 1
ATOM 1457 N N . GLY A 1 191 ? -3.039 10.907 18.839 1.00 57.84 191 GLY A N 1
ATOM 1458 C CA . GLY A 1 191 ? -2.877 12.068 17.949 1.00 57.84 191 GL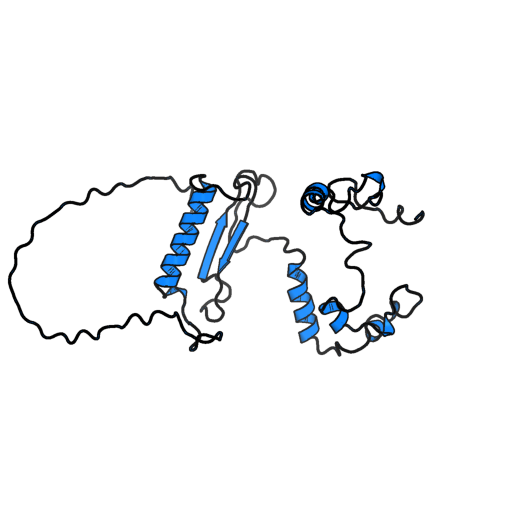Y A CA 1
ATOM 1459 C C . GLY A 1 191 ? -2.799 11.663 16.469 1.00 57.84 191 GLY A C 1
ATOM 1460 O O . GLY A 1 191 ? -2.506 10.513 16.139 1.00 57.84 191 GLY A O 1
ATOM 1461 N N . PHE A 1 192 ? -3.096 12.574 15.540 1.00 57.50 192 PHE A N 1
ATOM 1462 C CA . PHE A 1 192 ? -2.695 12.366 14.142 1.00 57.50 192 PHE A CA 1
ATOM 1463 C C . PHE A 1 192 ? -1.158 12.395 14.081 1.00 57.50 192 PHE A C 1
ATOM 1465 O O . PHE A 1 192 ? -0.528 13.015 14.934 1.00 57.50 192 PHE A O 1
ATOM 1472 N N . SER A 1 193 ? -0.529 11.690 13.137 1.00 65.19 193 SER A N 1
ATOM 1473 C CA . SER A 1 193 ? 0.913 11.873 12.951 1.00 65.19 193 SER A CA 1
ATOM 1474 C C . SER A 1 193 ? 1.128 13.286 12.426 1.00 65.19 193 SER A C 1
ATOM 1476 O O . SER A 1 193 ? 0.803 13.558 11.274 1.00 65.19 193 SER A O 1
ATOM 1478 N N . ASP A 1 194 ? 1.633 14.185 13.262 1.00 76.81 194 ASP A N 1
ATOM 1479 C CA . ASP A 1 194 ? 1.997 15.516 12.800 1.00 76.81 194 ASP A CA 1
ATOM 1480 C C . ASP A 1 194 ? 3.248 15.402 11.930 1.00 76.81 194 ASP A C 1
ATOM 1482 O O . ASP A 1 194 ? 4.288 14.874 12.339 1.00 76.81 194 ASP A O 1
ATOM 1486 N N . PHE A 1 195 ? 3.126 15.862 10.689 1.00 84.00 195 PHE A N 1
ATOM 1487 C CA . PHE A 1 195 ? 4.214 15.886 9.723 1.00 84.00 195 PHE A CA 1
ATOM 1488 C C . PHE A 1 195 ? 4.693 17.321 9.581 1.00 84.00 195 PHE A C 1
ATOM 1490 O O . PHE A 1 195 ? 4.158 18.082 8.777 1.00 84.00 195 PHE A O 1
ATOM 1497 N N . TYR A 1 196 ? 5.745 17.671 10.316 1.00 86.94 196 TYR A N 1
ATOM 1498 C CA . TYR A 1 196 ? 6.374 18.987 10.218 1.00 86.94 196 TYR A CA 1
ATOM 1499 C C . TYR A 1 196 ? 6.786 19.325 8.779 1.00 86.94 196 TYR A C 1
ATOM 1501 O O . TYR A 1 196 ? 6.664 20.455 8.323 1.00 86.94 196 TYR A O 1
ATOM 1509 N N . LEU A 1 197 ? 7.179 18.304 8.014 1.00 86.94 197 LEU A N 1
ATOM 1510 C CA . LEU A 1 197 ? 7.552 18.421 6.602 1.00 86.94 197 LEU A CA 1
ATOM 1511 C C . LEU A 1 197 ? 6.422 18.950 5.698 1.00 86.94 197 LEU A C 1
ATOM 1513 O O . LEU A 1 197 ? 6.700 19.398 4.590 1.00 86.94 197 LEU A O 1
ATOM 1517 N N . LEU A 1 198 ? 5.160 18.890 6.140 1.00 88.94 198 LEU A N 1
ATOM 1518 C CA . LEU A 1 198 ? 4.010 19.426 5.406 1.00 88.94 198 LEU A CA 1
ATOM 1519 C C . LEU A 1 198 ? 3.678 20.880 5.777 1.00 88.94 198 LEU A C 1
ATOM 1521 O O . LEU A 1 198 ? 2.818 21.467 5.122 1.00 88.94 198 LEU A O 1
ATOM 1525 N N . LYS A 1 199 ? 4.361 21.482 6.765 1.00 89.50 199 LYS A N 1
ATOM 1526 C CA . LYS A 1 199 ? 4.152 22.875 7.205 1.00 89.50 199 LYS A CA 1
ATOM 1527 C C . LYS A 1 199 ? 4.130 23.838 6.018 1.00 89.50 199 LYS A C 1
ATOM 1529 O O . LYS A 1 199 ? 3.144 24.537 5.820 1.00 89.50 199 LYS A O 1
ATOM 1534 N N . GLU A 1 200 ? 5.153 23.790 5.167 1.00 89.81 200 GLU A N 1
ATOM 1535 C CA . GLU A 1 200 ? 5.259 24.664 3.988 1.00 89.81 200 GLU A CA 1
ATOM 1536 C C . GLU A 1 200 ? 4.131 24.456 2.971 1.00 89.81 200 GLU A C 1
ATOM 1538 O O . GLU A 1 200 ? 3.653 25.404 2.351 1.00 89.81 200 GLU A O 1
ATOM 1543 N N . VAL A 1 201 ? 3.655 23.217 2.822 1.00 90.56 201 VAL A N 1
ATOM 1544 C CA . VAL A 1 201 ? 2.522 22.905 1.943 1.00 90.56 201 VAL A CA 1
ATOM 1545 C C . VAL A 1 201 ? 1.247 23.546 2.488 1.00 90.56 201 VAL A C 1
ATOM 1547 O O . VAL A 1 201 ? 0.502 24.169 1.736 1.00 90.56 201 VAL A O 1
ATOM 1550 N N . PHE A 1 202 ? 1.005 23.445 3.795 1.00 90.50 202 PHE A N 1
ATOM 1551 C CA . PHE A 1 202 ? -0.155 24.060 4.435 1.00 90.50 202 PHE A CA 1
ATOM 1552 C C . PHE A 1 202 ? -0.121 25.589 4.362 1.00 90.50 202 PHE A C 1
ATOM 1554 O O . PHE A 1 202 ? -1.138 26.201 4.031 1.00 90.50 202 PHE A O 1
ATOM 1561 N N . LEU A 1 203 ? 1.048 26.200 4.566 1.00 92.06 203 LEU A N 1
ATOM 1562 C CA . LEU A 1 203 ? 1.231 27.643 4.386 1.00 92.06 203 LEU A CA 1
ATOM 1563 C C . LEU A 1 203 ? 0.923 28.075 2.948 1.00 92.06 203 LEU A C 1
ATOM 1565 O O . LEU A 1 203 ? 0.219 29.061 2.738 1.00 92.06 203 LEU A O 1
ATOM 1569 N N . ALA A 1 204 ? 1.372 27.308 1.951 1.00 94.19 204 ALA A N 1
ATOM 1570 C CA . ALA A 1 204 ? 1.067 27.579 0.547 1.00 94.19 204 ALA A CA 1
ATOM 1571 C C . ALA A 1 204 ? -0.440 27.490 0.228 1.00 94.19 204 ALA A C 1
ATOM 1573 O O . ALA A 1 204 ? -0.916 28.173 -0.679 1.00 94.19 204 ALA A O 1
ATOM 1574 N N . TYR A 1 205 ? -1.204 26.697 0.987 1.00 94.81 205 TYR A N 1
ATOM 1575 C CA . TYR A 1 205 ? -2.669 26.643 0.912 1.00 94.81 205 TYR A CA 1
ATOM 1576 C C . TYR A 1 205 ? -3.382 27.752 1.707 1.00 94.81 205 TYR A C 1
ATOM 1578 O O . TYR A 1 205 ? -4.612 27.805 1.703 1.00 94.81 205 TYR A O 1
ATOM 1586 N N . GLY A 1 206 ? -2.642 28.647 2.367 1.00 94.88 206 GLY A N 1
ATOM 1587 C CA . GLY A 1 206 ? -3.194 29.763 3.136 1.00 94.88 206 GLY A CA 1
ATOM 1588 C C . GLY A 1 206 ? -3.650 29.393 4.548 1.00 94.88 206 GLY A C 1
ATOM 1589 O O . GLY A 1 206 ? -4.409 30.149 5.156 1.00 94.88 206 GLY A O 1
ATOM 1590 N N . LEU A 1 207 ? -3.216 28.244 5.078 1.00 92.38 207 LEU A N 1
ATOM 1591 C CA . LEU A 1 207 ? -3.413 27.926 6.492 1.00 92.38 207 LEU A CA 1
ATOM 1592 C C . LEU A 1 207 ? -2.529 28.837 7.369 1.00 92.38 207 LEU A C 1
ATOM 1594 O O . LEU A 1 207 ? -1.461 29.260 6.919 1.00 92.38 207 LEU A O 1
ATOM 1598 N N . PRO A 1 208 ? -2.953 29.158 8.608 1.00 92.69 208 PRO A N 1
ATOM 1599 C CA . PRO A 1 208 ? -2.175 30.002 9.511 1.00 92.69 208 PRO A CA 1
ATOM 1600 C C . PRO A 1 208 ? -0.781 29.442 9.801 1.00 92.69 208 PRO A C 1
ATOM 1602 O O . PRO A 1 208 ? -0.584 28.225 9.839 1.00 92.69 208 PRO A O 1
ATOM 1605 N N . THR A 1 209 ? 0.170 30.338 10.070 1.00 90.31 209 THR A N 1
ATOM 1606 C CA . THR A 1 209 ? 1.487 29.950 10.574 1.00 90.31 209 THR A CA 1
ATOM 1607 C C . THR A 1 209 ? 1.359 29.257 11.921 1.00 90.31 209 THR A C 1
ATOM 1609 O O . THR A 1 209 ? 0.612 29.708 12.787 1.00 90.31 209 THR A O 1
ATOM 1612 N N . ILE A 1 210 ? 2.096 28.161 12.070 1.00 87.12 210 ILE A N 1
ATOM 1613 C CA . ILE A 1 210 ? 2.237 27.405 13.310 1.00 87.12 210 ILE A CA 1
ATOM 1614 C C . ILE A 1 210 ? 3.700 27.487 13.748 1.00 87.12 210 ILE A C 1
ATOM 1616 O O . ILE A 1 210 ? 4.603 27.227 12.940 1.00 87.12 210 ILE A O 1
ATOM 1620 N N . GLU A 1 211 ? 3.942 27.898 14.989 1.00 90.00 211 GLU A N 1
ATOM 1621 C CA . GLU A 1 211 ? 5.294 27.948 15.538 1.00 90.00 211 GLU A CA 1
ATOM 1622 C C . GLU A 1 211 ? 5.755 26.535 15.900 1.00 90.00 211 GLU A C 1
ATOM 1624 O O . GLU A 1 211 ? 4.952 25.629 16.120 1.00 90.00 211 GLU A O 1
ATOM 1629 N N . ASP A 1 212 ? 7.066 26.308 15.936 1.00 88.94 212 ASP A N 1
ATOM 1630 C CA . ASP A 1 212 ? 7.596 24.964 16.198 1.00 88.94 212 ASP A CA 1
ATOM 1631 C C . ASP A 1 212 ? 7.229 24.467 17.612 1.00 88.94 212 ASP A C 1
ATOM 1633 O O . ASP A 1 212 ? 7.041 23.268 17.810 1.00 88.94 212 ASP A O 1
ATOM 1637 N N . ASP A 1 213 ? 7.042 25.390 18.561 1.00 89.62 213 ASP A N 1
ATOM 1638 C CA . ASP A 1 213 ? 6.620 25.112 19.940 1.00 89.62 213 ASP A CA 1
ATOM 1639 C C . ASP A 1 213 ? 5.120 24.776 20.071 1.00 89.62 213 ASP A C 1
ATOM 1641 O O . ASP A 1 213 ? 4.704 24.243 21.101 1.00 89.62 213 ASP A O 1
ATOM 1645 N N . ASP A 1 214 ? 4.306 25.044 19.041 1.00 88.19 214 ASP A N 1
ATOM 1646 C CA . ASP A 1 214 ? 2.886 24.657 19.012 1.00 88.19 214 ASP A CA 1
ATOM 1647 C C . ASP A 1 214 ? 2.700 23.171 18.657 1.00 88.19 214 ASP A C 1
ATOM 1649 O O . ASP A 1 214 ? 1.618 22.603 18.837 1.00 88.19 214 ASP A O 1
ATOM 1653 N N . TYR A 1 215 ? 3.748 22.520 18.144 1.00 87.00 215 TYR A N 1
ATOM 1654 C CA . TYR A 1 215 ? 3.735 21.087 17.891 1.00 87.00 215 TYR A CA 1
ATOM 1655 C C . TYR A 1 215 ? 3.916 20.287 19.191 1.00 87.00 215 TYR A C 1
ATOM 1657 O O . TYR A 1 215 ? 4.612 20.721 20.112 1.00 87.00 215 TYR A O 1
ATOM 1665 N N . PRO A 1 216 ? 3.374 19.056 19.270 1.00 84.00 216 PRO A N 1
ATOM 1666 C CA . PRO A 1 216 ? 3.652 18.165 20.389 1.00 84.00 216 PRO A CA 1
ATOM 1667 C C . PRO A 1 216 ? 5.165 17.970 20.611 1.00 84.00 216 PRO A C 1
ATOM 1669 O O . PRO A 1 216 ? 5.917 17.821 19.643 1.00 84.00 216 PRO A O 1
ATOM 1672 N N . PRO A 1 217 ? 5.640 17.870 21.867 1.00 85.31 217 PRO A N 1
ATOM 1673 C CA . PRO A 1 217 ? 7.075 17.810 22.183 1.00 85.31 217 PRO A CA 1
ATOM 1674 C C . PRO A 1 217 ? 7.769 16.521 21.700 1.00 85.31 217 PRO A C 1
ATOM 1676 O O . PRO A 1 217 ? 8.996 16.403 21.747 1.00 85.31 217 PRO A O 1
ATOM 1679 N N . CYS A 1 218 ? 6.995 15.527 21.268 1.00 83.81 218 CYS A N 1
ATOM 1680 C CA . CYS A 1 218 ? 7.463 14.266 20.711 1.00 83.81 218 CYS A CA 1
ATOM 1681 C C . CYS A 1 218 ? 6.461 13.739 19.672 1.00 83.81 218 CYS A C 1
ATOM 1683 O O . CYS A 1 218 ? 5.298 14.133 19.659 1.00 83.81 218 CYS A O 1
ATOM 1685 N N . GLY A 1 219 ? 6.892 12.792 18.839 1.00 79.44 219 GLY A N 1
ATOM 1686 C CA . GLY A 1 219 ? 6.032 12.097 17.877 1.00 79.44 219 GLY A CA 1
ATOM 1687 C C . GLY A 1 219 ? 5.774 12.847 16.568 1.00 79.44 219 GLY A C 1
ATOM 1688 O O . GLY A 1 219 ? 5.005 12.350 15.748 1.00 79.44 219 GLY A O 1
ATOM 1689 N N . VAL A 1 220 ? 6.435 13.983 16.346 1.00 86.31 220 VAL A N 1
ATOM 1690 C CA . VAL A 1 220 ? 6.260 14.834 15.165 1.00 86.31 220 VAL A CA 1
ATOM 1691 C C . VAL A 1 220 ? 7.328 14.502 14.130 1.00 86.31 220 VAL A C 1
ATOM 1693 O O . VAL A 1 220 ? 8.525 14.750 14.315 1.00 86.31 220 VAL A O 1
ATOM 1696 N N . ILE A 1 221 ? 6.894 13.936 13.007 1.00 85.19 221 ILE A N 1
ATOM 1697 C CA . ILE A 1 221 ? 7.780 13.478 11.939 1.00 85.19 221 ILE A CA 1
ATOM 1698 C C . ILE A 1 221 ? 8.450 14.685 11.282 1.00 85.19 221 ILE A C 1
ATOM 1700 O O . ILE A 1 221 ? 7.786 15.575 10.752 1.00 85.19 221 ILE A O 1
ATOM 1704 N N . GLY A 1 222 ? 9.784 14.678 11.281 1.00 87.38 222 GLY A N 1
ATOM 1705 C CA . GLY A 1 222 ? 10.606 15.748 10.714 1.00 87.38 222 GLY A CA 1
ATOM 1706 C C . GLY A 1 222 ? 10.962 16.873 11.688 1.00 87.38 222 GLY A C 1
ATOM 1707 O O . GLY A 1 222 ? 11.747 17.729 11.301 1.00 87.38 222 GLY A O 1
ATOM 1708 N N . LEU A 1 223 ? 10.452 16.847 12.927 1.00 88.75 223 LEU A N 1
ATOM 1709 C CA . LEU A 1 223 ? 10.776 17.838 13.962 1.00 88.75 223 LEU A CA 1
ATOM 1710 C C . LEU A 1 223 ? 11.443 17.203 15.189 1.00 88.75 223 LEU A C 1
ATOM 1712 O O . LEU A 1 223 ? 12.517 17.633 15.602 1.00 88.75 223 LEU A O 1
ATOM 1716 N N . ASN A 1 224 ? 10.844 16.158 15.769 1.00 86.38 224 ASN A N 1
ATOM 1717 C CA . ASN A 1 224 ? 11.306 15.587 17.037 1.00 86.38 224 ASN A CA 1
ATOM 1718 C C . ASN A 1 224 ? 11.232 14.046 17.074 1.00 86.38 224 ASN A C 1
ATOM 1720 O O . ASN A 1 224 ? 10.877 13.377 16.103 1.00 86.38 224 ASN A O 1
ATOM 1724 N N . LYS A 1 225 ? 11.694 13.449 18.181 1.00 86.00 225 LYS A N 1
ATOM 1725 C CA . LYS A 1 225 ? 11.778 11.986 18.346 1.00 86.00 225 LYS A CA 1
ATOM 1726 C C . LYS A 1 225 ? 10.416 11.386 18.697 1.00 86.00 225 LYS A C 1
ATOM 1728 O O . LYS A 1 225 ? 9.564 12.062 19.261 1.00 86.00 225 LYS A O 1
ATOM 1733 N N . ALA A 1 226 ? 10.241 10.089 18.439 1.00 81.19 226 ALA A N 1
ATOM 1734 C CA . ALA A 1 226 ? 9.048 9.350 18.853 1.00 81.19 226 ALA A CA 1
ATOM 1735 C C . ALA A 1 226 ? 8.808 9.445 20.372 1.00 81.19 226 ALA A C 1
ATOM 1737 O O . ALA A 1 226 ? 9.754 9.401 21.164 1.00 81.19 226 ALA A O 1
ATOM 1738 N N . CYS A 1 227 ? 7.539 9.543 20.773 1.00 76.31 227 CYS A N 1
ATOM 1739 C CA . CYS A 1 227 ? 7.161 9.562 22.181 1.00 76.31 227 CYS A CA 1
ATOM 1740 C C . CYS A 1 227 ? 7.492 8.232 22.872 1.00 76.31 227 CYS A C 1
ATOM 1742 O O . CYS A 1 227 ? 7.272 7.153 22.318 1.00 76.31 227 CYS A O 1
ATOM 1744 N N . THR A 1 228 ? 7.974 8.304 24.113 1.00 77.12 228 THR A N 1
ATOM 1745 C CA . THR A 1 228 ? 8.111 7.141 24.998 1.00 77.12 228 THR A CA 1
ATOM 1746 C C . THR A 1 228 ? 6.946 7.113 25.986 1.00 77.12 228 THR A C 1
ATOM 1748 O O . THR A 1 228 ? 6.432 8.159 26.380 1.00 77.12 228 THR A O 1
ATOM 1751 N N . GLY A 1 229 ? 6.541 5.925 26.446 1.00 61.66 229 GLY A N 1
ATOM 1752 C CA . GLY A 1 229 ? 5.434 5.776 27.407 1.00 61.66 229 GLY A CA 1
ATOM 1753 C C . GLY A 1 229 ? 5.657 6.448 28.775 1.00 61.66 229 GLY A C 1
ATOM 1754 O O . GLY A 1 229 ? 4.738 6.504 29.586 1.00 61.66 229 GLY A O 1
ATOM 1755 N N . GLN A 1 230 ? 6.860 6.966 29.050 1.00 53.66 230 GLN A N 1
ATOM 1756 C CA . GLN A 1 230 ? 7.161 7.771 30.240 1.00 53.66 230 GLN A CA 1
ATOM 1757 C C . GLN A 1 230 ? 6.949 9.281 30.023 1.00 53.66 230 GLN A C 1
ATOM 1759 O O . GLN A 1 230 ? 6.813 10.004 31.005 1.00 53.66 230 GLN A O 1
ATOM 1764 N N . GLY A 1 231 ? 6.880 9.758 28.775 1.00 46.84 231 GLY A N 1
ATOM 1765 C CA . GLY A 1 231 ? 6.740 11.183 28.448 1.00 46.84 231 GLY A CA 1
ATOM 1766 C C . GLY A 1 231 ? 5.307 11.725 28.494 1.00 46.84 231 GLY A C 1
ATOM 1767 O O . GLY A 1 231 ? 5.119 12.931 28.559 1.00 46.84 231 GLY A O 1
ATOM 1768 N N . THR A 1 232 ? 4.290 10.861 28.511 1.00 47.69 232 THR A N 1
ATOM 1769 C CA . THR A 1 232 ? 2.868 11.255 28.451 1.00 47.69 232 THR A CA 1
ATOM 1770 C C . THR A 1 232 ? 2.219 11.478 29.821 1.00 47.69 232 THR A C 1
ATOM 1772 O O . THR A 1 232 ? 1.000 11.576 29.908 1.00 47.69 232 THR A O 1
ATOM 1775 N N . LYS A 1 233 ? 2.993 11.498 30.916 1.00 39.62 233 LYS A N 1
ATOM 1776 C CA . LYS A 1 233 ? 2.448 11.697 32.274 1.00 39.62 233 LYS A CA 1
ATOM 1777 C C . LYS A 1 233 ? 2.317 13.161 32.701 1.00 39.62 233 LYS A C 1
ATOM 1779 O O . LYS A 1 233 ? 1.710 13.407 33.737 1.00 39.62 233 LYS A O 1
ATOM 1784 N N . ASN A 1 234 ? 2.852 14.101 31.924 1.00 35.59 234 ASN A N 1
ATOM 1785 C CA . ASN A 1 234 ? 2.913 15.518 32.295 1.00 35.59 234 ASN A CA 1
ATOM 1786 C C . ASN A 1 234 ? 2.188 16.440 31.296 1.00 35.59 234 ASN A C 1
ATOM 1788 O O . ASN A 1 234 ? 2.567 17.601 31.171 1.00 35.59 234 ASN A O 1
ATOM 1792 N N . SER A 1 235 ? 1.183 15.937 30.573 1.00 36.12 235 SER A N 1
ATOM 1793 C CA . SER A 1 235 ? 0.316 16.749 29.698 1.00 36.12 235 SER A CA 1
ATOM 1794 C C . SER A 1 235 ? -1.140 16.609 30.113 1.00 36.12 235 SER A C 1
ATOM 1796 O O . SER A 1 235 ? -1.593 15.446 30.235 1.00 36.12 235 SER A O 1
#

Radius of gyration: 28.67 Å; Cα contacts (8 Å, |Δi|>4): 158; chains: 1; bounding box: 46×53×95 Å

pLDDT: mean 79.69, std 21.61, range [28.34, 98.44]

Solvent-accessible surface area (backbone atoms only — not comparable to full-atom values): 15867 Å² total; per-residue (Å²): 139,83,90,75,88,83,74,86,78,90,74,90,82,86,82,83,85,83,90,79,85,88,83,91,82,90,79,94,73,96,68,90,72,74,77,78,72,78,75,74,85,82,82,70,77,94,67,85,69,78,76,72,89,64,57,59,80,75,34,69,67,50,47,51,50,53,50,51,51,52,52,51,52,52,32,30,66,71,61,79,34,90,57,100,58,64,56,53,67,53,60,51,75,50,70,44,76,59,97,67,46,96,49,85,90,54,58,75,40,74,49,64,46,75,16,80,64,54,79,76,77,73,93,70,66,57,93,87,57,86,76,90,63,68,77,62,53,50,61,56,53,47,49,49,55,73,70,63,77,63,70,43,81,42,35,40,32,80,83,40,57,88,57,71,58,99,59,98,61,68,38,74,81,23,24,47,48,28,55,75,67,73,64,46,80,68,69,96,44,104,50,78,80,46,50,53,79,47,49,67,59,43,45,75,72,69,48,79,90,76,59,81,83,76,48,69,92,38,46,24,46,86,74,48,56,74,68,53,95,78,67,69,78,82,119

Secondary structure (DSSP, 8-state):
-------------PPPPPP--------------------------SS--SSPP--GGG-HHHHHHHHHHHHHHHHHHTTSS--SS-TTT--EEEEE--TT-S-TTS-SEEEEE--TT--SS-S--STT-----GGGHHHHHHHHHHHS---TTSBHHHH-GGGSSS-SS-GGG-BHHHHHTT-S---SSSS---BGGGHHHHHHTTPPP--GGGS-SS--BTTSPPPPTTGGG--

Foldseek 3Di:
DDDDDDDPDDDDDDDDDDDDDDDDDDDDDDDPPDPPPPPPPPDDPPDDPPPDDAPLLPDPVSVVVLVVVQVVVVCCLVVVDPDPDDSQQDWDKDFADDPRDPDRLDGSHMDTDDHNPPPPDDPDTDSVDDDDPPPVVLVVVVVCVVVVPDPQQAQPCVVVVVVVDDDPFPSRNAGNVCVSVVNSPDDPDVDDQAEPVCQVVCVVVVHDHDDLVNDDQARHHPRHHHDDPVRPPPD

InterPro domains:
  IPR001466 Beta-lactamase-related [PF00144] (116-189)
  IPR012338 Beta-lactamase/transpeptidase-like [G3DSA:3.40.710.10] (88-227)
  IPR012338 Beta-lactamase/transpeptidase-like [SSF56601] (111-194)